Protein AF-0000000074520978 (afdb_homodimer)

Secondary structure (DSSP, 8-state):
---TTS--HHHHHHHHHHHHHH-SHHHHHHHHHHTT--EEHHHHHHHHTS-HHHHHHHHHHHHHTTS-EEEEETTEEEEE---HHHHHHHHHHHHHHS--/---TTS--HHHHHHHHHHHHHH-SHHHHHHHHHHTT--EEHHHHHHHHTS-HHHHHHHHHHHHHTTS-EEEEETTEEEEE---HHHHHHHHHHHHHHS--

Radius of gyration: 18.27 Å; Cα contacts (8 Å, |Δi|>4): 290; chains: 2; bounding box: 33×64×41 Å

pLDDT: mean 90.94, std 14.85, range [27.7, 98.31]

Nearest PDB structures (foldseek):
  4k2e-assembly1_B  TM=9.440E-01  e=7.677E-08  Vibrio cholerae O1 biovar El Tor str. N16961
  4ooi-assembly1_A  TM=9.271E-01  e=9.215E-08  Vibrio cholerae O1 biovar El Tor str. N16961
  3pqj-assembly2_C  TM=8.227E-01  e=2.012E-08  Xylella fastidiosa
  8qkf-assembly1_A  TM=8.812E-01  e=5.384E-07  Mycolicibacterium smegmatis
  4ggg-assembly2_B  TM=9.250E-01  e=3.342E-06  Staphylococcus aureus subsp. aureus N315

Foldseek 3Di:
DPPVPDPDPVVVVLVVLLVVLCPDPLSLQLLLVQLVHKDWLVVSCVRSPHDSVVSVVSLVSCVVSV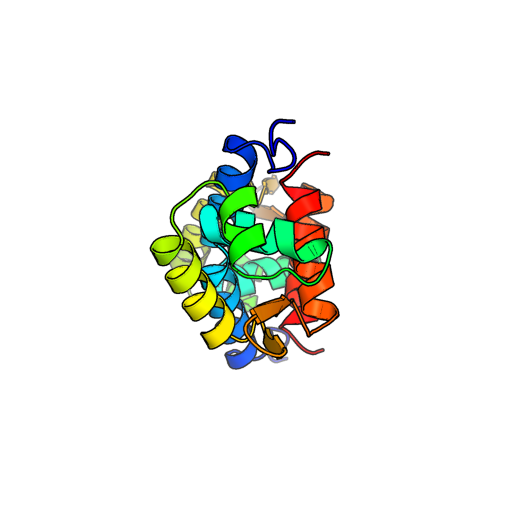QKDWDDDDPIIIIHGDDPVSSVVSVVVCVVPPPD/DDPPPPPDPVVVVLVVLLVVLCPDPLSLQLLLVQLVHKDWLVVSCVRSPHDSVVSVVSLVSCVVSVQKDWDDDDPIIIIHGDDPVSSVVSVVVCVVPPPD

InterPro domains:
  IPR001845 HTH ArsR-type DNA-binding domain [PF01022] (25-68)
  IPR001845 HTH ArsR-type DNA-binding domain [PR00778] (19-34)
  IPR001845 HTH ArsR-type DNA-binding domain [PR00778] (51-66)
  IPR001845 HTH ArsR-type DNA-binding domain [PR00778] (66-81)
  IPR001845 HTH ArsR-type DNA-binding domain [PS50987] (7-100)
  IPR001845 HTH ArsR-type DNA-binding domain [SM00418] (17-95)
  IPR011991 ArsR-like helix-turn-helix domain [cd00090] (19-91)
  IPR036388 Winged helix-like DNA-binding domain superfamily [G3DSA:1.10.10.10] (6-100)
  IPR036390 Winged helix DNA-binding domain superfamily [SSF46785] (7-98)
  IPR051011 Metal-responsive transcriptional regulator [PTHR43132] (9-99)

Solvent-accessible surface area (backbone atoms only — not comparable to full-atom values): 10950 Å² total; per-residue (Å²): 134,78,66,61,79,56,67,57,67,68,30,39,44,51,41,17,53,47,36,41,66,43,31,32,49,68,45,41,50,51,47,55,58,32,62,79,40,70,43,38,59,70,61,47,28,61,48,70,69,60,52,61,68,61,50,50,53,49,50,49,54,38,35,76,66,65,58,37,42,73,48,75,53,92,96,42,48,31,37,30,54,73,51,66,61,58,38,51,49,50,47,46,52,41,60,67,40,32,78,130,134,77,64,59,79,54,66,56,66,68,31,38,44,49,40,16,51,45,35,40,64,44,31,31,47,67,46,41,49,51,47,55,60,33,64,77,39,71,43,38,60,69,62,45,29,62,50,70,68,59,53,60,68,60,50,50,52,50,51,48,55,38,35,76,67,66,59,36,42,73,48,76,52,93,95,42,52,30,37,29,54,73,51,65,60,60,39,51,48,50,46,47,52,40,58,68,40,34,76,130

Organism: Methylococcus capsulatus (strain ATCC 33009 / NCIMB 11132 / Bath) (NCBI:txid243233)

Structure (mmCIF, N/CA/C/O backbone):
data_AF-0000000074520978-model_v1
#
loop_
_entity.id
_entity.type
_entity.pdbx_description
1 polymer 'Transcriptional regulator, ArsR family'
#
loop_
_atom_site.group_PDB
_atom_site.id
_atom_site.type_symbol
_atom_site.label_atom_id
_atom_site.label_alt_id
_atom_site.label_comp_id
_atom_site.label_asym_id
_atom_site.label_entity_id
_atom_site.label_seq_id
_atom_site.pdbx_PDB_ins_code
_atom_site.Cartn_x
_atom_site.Cartn_y
_atom_site.Cartn_z
_atom_site.occupancy
_atom_site.B_iso_or_equiv
_atom_site.auth_seq_id
_atom_site.auth_comp_id
_atom_site.auth_asym_id
_atom_site.auth_atom_id
_atom_site.pdbx_PDB_model_num
ATOM 1 N N . MET A 1 1 ? 13.797 -19.25 -22.062 1 27.7 1 MET A N 1
ATOM 2 C CA . MET A 1 1 ? 13.156 -17.953 -22.297 1 27.7 1 MET A CA 1
ATOM 3 C C . MET A 1 1 ? 12.914 -17.234 -20.984 1 27.7 1 MET A C 1
ATOM 5 O O . MET A 1 1 ? 12.336 -17.797 -20.047 1 27.7 1 MET A O 1
ATOM 9 N N . GLN A 1 2 ? 13.844 -16.562 -20.281 1 34.62 2 GLN A N 1
ATOM 10 C CA . GLN A 1 2 ? 14.094 -16 -18.953 1 34.62 2 GLN A CA 1
ATOM 11 C C . GLN A 1 2 ? 12.891 -15.211 -18.453 1 34.62 2 GLN A C 1
ATOM 13 O O . GLN A 1 2 ? 12.328 -14.391 -19.188 1 34.62 2 GLN A O 1
ATOM 18 N N . THR A 1 3 ? 12.094 -15.836 -17.609 1 37.88 3 THR A N 1
ATOM 19 C CA . THR A 1 3 ? 10.938 -15.438 -16.828 1 37.88 3 THR A CA 1
ATOM 20 C C . THR A 1 3 ? 11.07 -13.984 -16.359 1 37.88 3 THR A C 1
ATOM 22 O O . THR A 1 3 ? 11.633 -13.719 -15.297 1 37.88 3 THR A O 1
ATOM 25 N N . ASP A 1 4 ? 11.875 -13.242 -17.094 1 41.38 4 ASP A N 1
ATOM 26 C CA . ASP A 1 4 ? 12.312 -11.844 -17.031 1 41.38 4 ASP A CA 1
ATOM 27 C C . ASP A 1 4 ? 11.172 -10.93 -16.594 1 41.38 4 ASP A C 1
ATOM 29 O O . ASP A 1 4 ? 11.242 -9.711 -16.766 1 41.38 4 ASP A O 1
ATOM 33 N N . LEU A 1 5 ? 9.992 -11.438 -16.906 1 45.22 5 LEU A N 1
ATOM 34 C CA . LEU A 1 5 ? 8.906 -10.469 -16.781 1 45.22 5 LEU A CA 1
ATOM 35 C C . LEU A 1 5 ? 9 -9.727 -15.445 1 45.22 5 LEU A C 1
ATOM 37 O O . LEU A 1 5 ? 8.148 -8.891 -15.133 1 45.22 5 LEU A O 1
ATOM 41 N N . ILE A 1 6 ? 9.641 -10.609 -14.477 1 51.84 6 ILE A N 1
ATOM 42 C CA . ILE A 1 6 ? 9.367 -10.039 -13.164 1 51.84 6 ILE A CA 1
ATOM 43 C C . ILE A 1 6 ? 10.086 -8.703 -13.016 1 51.84 6 ILE A C 1
ATOM 45 O O . ILE A 1 6 ? 11.203 -8.539 -13.516 1 51.84 6 ILE A O 1
ATOM 49 N N . THR A 1 7 ? 9.445 -7.684 -12.602 1 62.41 7 THR A N 1
ATOM 50 C CA . THR A 1 7 ? 9.812 -6.32 -12.234 1 62.41 7 THR A CA 1
ATOM 51 C C . THR A 1 7 ? 11.188 -6.285 -11.578 1 62.41 7 THR A C 1
ATOM 53 O O . THR A 1 7 ? 11.633 -7.281 -11 1 62.41 7 THR A O 1
ATOM 56 N N . ASP A 1 8 ? 12.102 -5.379 -12.07 1 81.94 8 ASP A N 1
ATOM 57 C CA . ASP A 1 8 ? 13.383 -5 -11.484 1 81.94 8 ASP A CA 1
ATOM 58 C C . ASP A 1 8 ? 13.328 -5.086 -9.961 1 81.94 8 ASP A C 1
ATOM 60 O O . ASP A 1 8 ? 12.469 -4.477 -9.328 1 81.94 8 ASP A O 1
ATOM 64 N N . GLU A 1 9 ? 14.188 -6.078 -9.438 1 88.19 9 GLU A N 1
ATOM 65 C CA . GLU A 1 9 ? 14.242 -6.332 -8 1 88.19 9 GLU A CA 1
ATOM 66 C C . GLU A 1 9 ? 14.375 -5.027 -7.215 1 88.19 9 GLU A C 1
ATOM 68 O O . GLU A 1 9 ? 13.812 -4.887 -6.129 1 88.19 9 GLU A O 1
ATOM 73 N N . SER A 1 10 ? 15.102 -4.133 -7.734 1 92.31 10 SER A N 1
ATOM 74 C CA . SER A 1 10 ? 15.266 -2.844 -7.07 1 92.31 10 SER A CA 1
ATOM 75 C C . SER A 1 10 ? 13.945 -2.076 -7.016 1 92.31 10 SER A C 1
ATOM 77 O O . SER A 1 10 ? 13.656 -1.402 -6.023 1 92.31 10 SER A O 1
ATOM 79 N N . GLU A 1 11 ? 13.211 -2.215 -8.039 1 93.31 11 GLU A N 1
ATOM 80 C CA . GLU A 1 11 ? 11.914 -1.542 -8.078 1 93.31 11 GLU A CA 1
ATOM 81 C C . GLU A 1 11 ? 10.938 -2.17 -7.094 1 93.31 11 GLU A C 1
ATOM 83 O O . GLU A 1 11 ? 10.188 -1.46 -6.418 1 93.31 11 GLU A O 1
ATOM 88 N N . ILE A 1 12 ? 11.016 -3.441 -7.047 1 93.56 12 ILE A N 1
ATOM 89 C CA . ILE A 1 12 ? 10.133 -4.164 -6.129 1 93.56 12 ILE A CA 1
ATOM 90 C C . ILE A 1 12 ? 10.477 -3.791 -4.688 1 93.56 12 ILE A C 1
ATOM 92 O O . ILE A 1 12 ? 9.578 -3.553 -3.875 1 93.56 12 ILE A O 1
ATOM 96 N N . ARG A 1 13 ? 11.695 -3.703 -4.395 1 94.81 13 ARG A N 1
ATOM 97 C CA . ARG A 1 13 ? 12.133 -3.354 -3.047 1 94.81 13 ARG A CA 1
ATOM 98 C C . ARG A 1 13 ? 11.734 -1.926 -2.693 1 94.81 13 ARG A C 1
ATOM 100 O O . ARG A 1 13 ? 11.305 -1.654 -1.568 1 94.81 13 ARG A O 1
ATOM 107 N N . ARG A 1 14 ? 11.883 -1.102 -3.625 1 93.69 14 ARG A N 1
ATOM 108 C CA . ARG A 1 14 ? 11.469 0.28 -3.414 1 93.69 14 ARG A CA 1
ATOM 109 C C . ARG A 1 14 ? 9.969 0.361 -3.125 1 93.69 14 ARG A C 1
ATOM 111 O O . ARG A 1 14 ? 9.547 1.083 -2.219 1 93.69 14 ARG A O 1
ATOM 118 N N . ALA A 1 15 ? 9.25 -0.381 -3.924 1 95.56 15 ALA A N 1
ATOM 119 C CA . ALA A 1 15 ? 7.801 -0.424 -3.715 1 95.56 15 ALA A CA 1
ATOM 120 C C . ALA A 1 15 ? 7.465 -0.949 -2.322 1 95.56 15 ALA A C 1
ATOM 122 O O . ALA A 1 15 ? 6.637 -0.366 -1.617 1 95.56 15 ALA A O 1
ATOM 123 N N . ALA A 1 16 ? 8.125 -2.008 -1.929 1 97.06 16 ALA A N 1
ATOM 124 C CA . ALA A 1 16 ? 7.875 -2.615 -0.624 1 97.06 16 ALA A CA 1
ATOM 125 C C . ALA A 1 16 ? 8.188 -1.64 0.505 1 97.06 16 ALA A C 1
ATOM 127 O O . ALA A 1 16 ? 7.414 -1.502 1.452 1 97.06 16 ALA A O 1
ATOM 128 N N . HIS A 1 17 ? 9.266 -0.955 0.367 1 96.38 17 HIS A N 1
ATOM 129 C CA . HIS A 1 17 ? 9.672 0.005 1.386 1 96.38 17 HIS A CA 1
ATOM 130 C C . HIS A 1 17 ? 8.688 1.164 1.48 1 96.38 17 HIS A C 1
ATOM 132 O O . HIS A 1 17 ? 8.328 1.59 2.58 1 96.38 17 HIS A O 1
ATOM 138 N N . SER A 1 18 ? 8.305 1.637 0.364 1 96.62 18 SER A N 1
ATOM 139 C CA . SER A 1 18 ? 7.367 2.752 0.331 1 96.62 18 SER A CA 1
ATOM 140 C C . SER A 1 18 ? 6.016 2.354 0.922 1 96.62 18 SER A C 1
ATOM 142 O O . SER A 1 18 ? 5.453 3.084 1.738 1 96.62 18 SER A O 1
ATOM 144 N N . LEU A 1 19 ? 5.523 1.2 0.478 1 97.5 19 LEU A N 1
ATOM 145 C CA . LEU A 1 19 ? 4.242 0.73 0.994 1 97.5 19 LEU A CA 1
ATOM 146 C C . LEU A 1 19 ? 4.32 0.479 2.496 1 97.5 19 LEU A C 1
ATOM 148 O O . LEU A 1 19 ? 3.365 0.759 3.227 1 97.5 19 LEU A O 1
ATOM 152 N N . LYS A 1 20 ? 5.43 -0.036 2.934 1 97.69 20 LYS A N 1
ATOM 153 C CA . LYS A 1 20 ? 5.629 -0.246 4.367 1 97.69 20 LYS A CA 1
ATOM 154 C C . LYS A 1 20 ? 5.559 1.073 5.129 1 97.69 20 LYS A C 1
ATOM 156 O O . LYS A 1 20 ? 4.953 1.144 6.203 1 97.69 20 LYS A O 1
ATOM 161 N N . ALA A 1 21 ? 6.148 2.014 4.598 1 97.94 21 ALA A N 1
ATOM 162 C CA . ALA A 1 21 ? 6.145 3.328 5.23 1 97.94 21 ALA A CA 1
ATOM 163 C C . ALA A 1 21 ? 4.734 3.904 5.301 1 97.94 21 ALA A C 1
ATOM 165 O O . ALA A 1 21 ? 4.391 4.613 6.25 1 97.94 21 ALA A O 1
ATOM 166 N N . MET A 1 22 ? 3.955 3.639 4.332 1 97.69 22 MET A N 1
ATOM 167 C CA . MET A 1 22 ? 2.592 4.16 4.27 1 97.69 22 MET A CA 1
ATOM 168 C C . MET A 1 22 ? 1.667 3.373 5.195 1 97.69 22 MET A C 1
ATOM 170 O O . MET A 1 22 ? 0.664 3.904 5.676 1 97.69 22 MET A O 1
ATOM 174 N N . ALA A 1 23 ? 2.047 2.088 5.383 1 97.94 23 ALA A N 1
ATOM 175 C CA . ALA A 1 23 ? 1.154 1.127 6.023 1 97.94 23 ALA A CA 1
ATOM 176 C C . ALA A 1 23 ? 1.111 1.341 7.535 1 97.94 23 ALA A C 1
ATOM 178 O O . ALA A 1 23 ? 1.485 0.453 8.305 1 97.94 23 ALA A O 1
ATOM 179 N N . HIS A 1 24 ? 0.676 2.373 7.953 1 97.62 24 HIS A N 1
ATOM 180 C CA . HIS A 1 24 ? 0.492 2.82 9.328 1 97.62 24 HIS A CA 1
ATOM 181 C C . HIS A 1 24 ? -0.765 3.676 9.469 1 97.62 24 HIS A C 1
ATOM 183 O O . HIS A 1 24 ? -0.991 4.586 8.672 1 97.62 24 HIS A O 1
ATOM 189 N N . PRO A 1 25 ? -1.582 3.352 10.484 1 96.5 25 PRO A N 1
ATOM 190 C CA . PRO A 1 25 ? -2.869 4.047 10.578 1 96.5 25 PRO A CA 1
ATOM 191 C C . PRO A 1 25 ? -2.721 5.566 10.578 1 96.5 25 PRO A C 1
ATOM 193 O O . PRO A 1 25 ? -3.383 6.254 9.797 1 96.5 25 PRO A O 1
ATOM 196 N N . LEU A 1 26 ? -1.893 6.086 11.336 1 96.69 26 LEU A N 1
ATOM 197 C CA . LEU A 1 26 ? -1.725 7.531 11.414 1 96.69 26 LEU A CA 1
ATOM 198 C C . LEU A 1 26 ? -1.142 8.078 10.117 1 96.69 26 LEU A C 1
ATOM 200 O O . LEU A 1 26 ? -1.531 9.156 9.664 1 96.69 26 LEU A O 1
ATOM 204 N N . ARG A 1 27 ? -0.21 7.379 9.555 1 97.56 27 ARG A N 1
ATOM 205 C CA . ARG A 1 27 ? 0.379 7.844 8.305 1 97.56 27 ARG A CA 1
ATOM 206 C C . ARG A 1 27 ? -0.642 7.805 7.172 1 97.56 27 ARG A C 1
ATOM 208 O O . ARG A 1 27 ? -0.623 8.664 6.285 1 97.56 27 ARG A O 1
ATOM 215 N N . LEU A 1 28 ? -1.467 6.828 7.227 1 96.62 28 LEU A N 1
ATOM 216 C CA . LEU A 1 28 ? -2.523 6.793 6.223 1 96.62 28 LEU A CA 1
ATOM 217 C C . LEU A 1 28 ? -3.506 7.941 6.426 1 96.62 28 LEU A C 1
ATOM 219 O O . LEU A 1 28 ? -3.994 8.531 5.457 1 96.62 28 LEU A O 1
ATOM 223 N N . LYS A 1 29 ? -3.779 8.25 7.672 1 95 29 LYS A N 1
ATOM 224 C CA . LYS A 1 29 ? -4.621 9.406 7.961 1 95 29 LYS A CA 1
ATOM 225 C C . LYS A 1 29 ? -3.994 10.688 7.434 1 95 29 LYS A C 1
ATOM 227 O O . LYS A 1 29 ? -4.676 11.516 6.816 1 95 29 LYS A O 1
ATOM 232 N N . ILE A 1 30 ? -2.766 10.805 7.629 1 96.56 30 ILE A N 1
ATOM 233 C CA . ILE A 1 30 ? -2.004 11.961 7.164 1 96.56 30 ILE A CA 1
ATOM 234 C C . ILE A 1 30 ? -2.064 12.039 5.641 1 96.56 30 ILE A C 1
ATOM 236 O O . ILE A 1 30 ? -2.367 13.094 5.078 1 96.56 30 ILE A O 1
ATOM 240 N N . LEU A 1 31 ? -1.829 10.953 5.008 1 96.81 31 LEU A N 1
ATOM 241 C CA . LEU A 1 31 ? -1.801 10.906 3.553 1 96.81 31 LEU A CA 1
ATOM 242 C C . LEU A 1 31 ? -3.178 11.203 2.971 1 96.81 31 LEU A C 1
ATOM 244 O O . LEU A 1 31 ? -3.293 11.898 1.961 1 96.81 31 LEU A O 1
ATOM 248 N N . CYS A 1 32 ? -4.125 10.648 3.602 1 93.75 32 CYS A N 1
ATOM 249 C CA . CYS A 1 32 ? -5.484 10.922 3.156 1 93.75 32 CYS A CA 1
ATOM 250 C C . CYS A 1 32 ? -5.801 12.406 3.244 1 93.75 32 CYS A C 1
ATOM 252 O O . CYS A 1 32 ? -6.418 12.977 2.338 1 93.75 32 CYS A O 1
ATOM 254 N N . THR A 1 33 ? -5.438 13.008 4.297 1 94 33 THR A N 1
ATOM 255 C CA . THR A 1 33 ? -5.637 14.438 4.48 1 94 33 THR A CA 1
ATOM 256 C C . THR A 1 33 ? -4.891 15.234 3.414 1 94 33 THR A C 1
ATOM 258 O O . THR A 1 33 ? -5.441 16.172 2.828 1 94 33 THR A O 1
ATOM 261 N N . LEU A 1 34 ? -3.727 14.805 3.055 1 96 34 LEU A N 1
ATOM 262 C CA . LEU A 1 34 ? -2.859 15.508 2.115 1 96 34 LEU A CA 1
ATOM 263 C C . LEU A 1 34 ? -3.283 15.234 0.676 1 96 34 LEU A C 1
ATOM 265 O O . LEU A 1 34 ? -2.828 15.906 -0.249 1 96 34 LEU A O 1
ATOM 269 N N . SER A 1 35 ? -4.117 14.203 0.498 1 94.38 35 SER A N 1
ATOM 270 C CA . SER A 1 35 ? -4.617 13.898 -0.84 1 94.38 35 SER A CA 1
ATOM 271 C C . SER A 1 35 ? -5.48 15.039 -1.376 1 94.38 35 SER A C 1
ATOM 273 O O . SER A 1 35 ? -5.727 15.125 -2.582 1 94.38 35 SER A O 1
ATOM 275 N N . LYS A 1 36 ? -5.898 15.898 -0.516 1 93.38 36 LYS A N 1
ATOM 276 C CA . LYS A 1 36 ? -6.766 17 -0.887 1 93.38 36 LYS A CA 1
ATOM 277 C C . LYS A 1 36 ? -5.953 18.25 -1.21 1 93.38 36 LYS A C 1
ATOM 279 O O . LYS A 1 36 ? -6.488 19.234 -1.73 1 93.38 36 LYS A O 1
ATOM 284 N N . GLY A 1 37 ? -4.684 18.25 -0.866 1 95 37 GLY A N 1
ATOM 285 C CA . GLY A 1 37 ? -3.811 19.391 -1.118 1 95 37 GLY A CA 1
ATOM 286 C C . GLY A 1 37 ? -2.797 19.625 -0.013 1 95 37 GLY A C 1
ATOM 287 O O . GLY A 1 37 ? -2.756 18.875 0.965 1 95 37 GLY A O 1
ATOM 288 N N . ARG A 1 38 ? -1.977 20.656 -0.243 1 96.44 38 ARG A N 1
ATOM 289 C CA . ARG A 1 38 ? -0.937 20.984 0.727 1 96.44 38 ARG A CA 1
ATOM 290 C C . ARG A 1 38 ? -1.544 21.5 2.027 1 96.44 38 ARG A C 1
ATOM 292 O O . ARG A 1 38 ? -2.562 22.203 2.01 1 96.44 38 ARG A O 1
ATOM 299 N N . ILE A 1 39 ? -0.919 21.219 3.16 1 96.75 39 ILE A N 1
ATOM 300 C CA . ILE A 1 39 ? -1.412 21.625 4.473 1 96.75 39 ILE A CA 1
ATOM 301 C C . ILE A 1 39 ? -0.235 21.953 5.387 1 96.75 39 ILE A C 1
ATOM 303 O O . ILE A 1 39 ? 0.826 21.344 5.293 1 96.75 39 ILE A O 1
ATOM 307 N N . ASN A 1 40 ? -0.425 22.953 6.254 1 96.56 40 ASN A N 1
ATOM 308 C CA . ASN A 1 40 ? 0.628 23.234 7.223 1 96.56 40 ASN A CA 1
ATOM 309 C C . ASN A 1 40 ? 0.535 22.312 8.438 1 96.56 40 ASN A C 1
ATOM 311 O O . ASN A 1 40 ? -0.498 21.672 8.656 1 96.56 40 ASN A O 1
ATOM 315 N N . VAL A 1 41 ? 1.597 22.25 9.203 1 95.44 41 VAL A N 1
ATOM 316 C CA . VAL A 1 41 ? 1.724 21.297 10.289 1 95.44 41 VAL A CA 1
ATOM 317 C C . VAL A 1 41 ? 0.611 21.516 11.312 1 95.44 41 VAL A C 1
ATOM 319 O O . VAL A 1 41 ? -0.011 20.562 11.781 1 95.44 41 VAL A O 1
ATOM 322 N N . GLN A 1 42 ? 0.323 22.75 11.594 1 94.19 42 GLN A N 1
ATOM 323 C CA . GLN A 1 42 ? -0.682 23.062 12.602 1 94.19 42 GLN A CA 1
ATOM 324 C C . GLN A 1 42 ? -2.057 22.547 12.195 1 94.19 42 GLN A C 1
ATOM 326 O O . GLN A 1 42 ? -2.748 21.906 12.984 1 94.19 42 GLN A O 1
ATOM 331 N N . ASP A 1 43 ? -2.441 22.844 11.016 1 95.38 43 ASP A N 1
ATOM 332 C CA . ASP A 1 43 ? -3.723 22.375 10.5 1 95.38 43 ASP A CA 1
ATOM 333 C C . ASP A 1 43 ? -3.758 20.844 10.414 1 95.38 43 ASP A C 1
ATOM 335 O O . ASP A 1 43 ? -4.793 20.234 10.672 1 95.38 43 ASP A O 1
ATOM 339 N N . LEU A 1 44 ? -2.674 20.297 10.055 1 96.31 44 LEU A N 1
ATOM 340 C CA . LEU A 1 44 ? -2.584 18.844 9.945 1 96.31 44 LEU A CA 1
ATOM 341 C C . LEU A 1 44 ? -2.789 18.188 11.305 1 96.31 44 LEU A C 1
ATOM 343 O O . LEU A 1 44 ? -3.527 17.20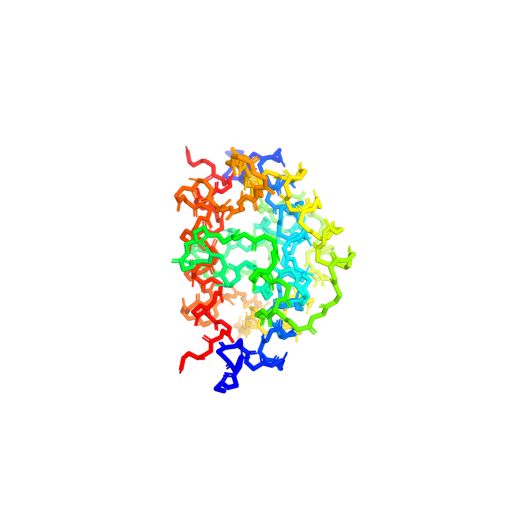3 11.414 1 96.31 44 LEU A O 1
ATOM 347 N N . VAL A 1 45 ? -2.148 18.703 12.328 1 96.19 45 VAL A N 1
ATOM 348 C CA . VAL A 1 45 ? -2.273 18.188 13.68 1 96.19 45 VAL A CA 1
ATOM 349 C C . VAL A 1 45 ? -3.734 18.234 14.117 1 96.19 45 VAL A C 1
ATOM 351 O O . VAL A 1 45 ? -4.254 17.266 14.68 1 96.19 45 VAL A O 1
ATOM 354 N N . GLU A 1 46 ? -4.418 19.266 13.797 1 94.31 46 GLU A N 1
ATOM 355 C CA . GLU A 1 46 ? -5.824 19.453 14.156 1 94.31 46 GLU A CA 1
ATOM 356 C C . GLU A 1 46 ? -6.711 18.453 13.422 1 94.31 46 GLU A C 1
ATOM 358 O O . GLU A 1 46 ? -7.641 17.891 14.016 1 94.31 46 GLU A O 1
ATOM 363 N N . GLN A 1 47 ? -6.406 18.203 12.234 1 92.62 47 GLN A N 1
ATOM 364 C CA . GLN A 1 47 ? -7.25 17.344 11.406 1 92.62 47 GLN A CA 1
ATOM 365 C C . GLN A 1 47 ? -7.047 15.875 11.75 1 92.62 47 GLN A C 1
ATOM 367 O O . GLN A 1 47 ? -7.992 15.086 11.703 1 92.62 47 GLN A O 1
ATOM 372 N N . VAL A 1 48 ? -5.875 15.453 12.039 1 92.69 48 VAL A N 1
ATOM 373 C CA . VAL A 1 48 ? -5.57 14.047 12.273 1 92.69 48 VAL A CA 1
ATOM 374 C C . VAL A 1 48 ? -5.902 13.68 13.719 1 92.69 48 VAL A C 1
ATOM 376 O O . VAL A 1 48 ? -6.137 12.516 14.031 1 92.69 48 VAL A O 1
ATOM 379 N N . GLY A 1 49 ? -5.859 14.562 14.625 1 91.06 49 GLY A N 1
ATOM 380 C CA . GLY A 1 49 ? -6.32 14.352 15.992 1 91.06 49 GLY A CA 1
ATOM 381 C C . GLY A 1 49 ? -5.273 13.703 16.875 1 91.06 49 GLY A C 1
ATOM 382 O O . GLY A 1 49 ? -5.578 12.781 17.625 1 91.06 49 GLY A O 1
ATOM 383 N N . THR A 1 50 ? -4.066 14.039 16.797 1 94 50 THR A N 1
ATOM 384 C CA . THR A 1 50 ? -2.982 13.57 17.656 1 94 50 THR A CA 1
ATOM 385 C C . THR A 1 50 ? -2.023 14.711 17.984 1 94 50 THR A C 1
ATOM 387 O O . THR A 1 50 ? -2.316 15.875 17.703 1 94 50 THR A O 1
ATOM 390 N N . THR A 1 51 ? -0.915 14.422 18.609 1 96.31 51 THR A N 1
ATOM 391 C CA . THR A 1 51 ? 0.016 15.453 19.047 1 96.31 51 THR A CA 1
ATOM 392 C C . THR A 1 51 ? 0.905 15.906 17.906 1 96.31 51 THR A C 1
ATOM 394 O O . THR A 1 51 ? 1.103 15.172 16.938 1 96.31 51 THR A O 1
ATOM 397 N N . GLN A 1 52 ? 1.419 17.094 18.016 1 96.81 52 GLN A N 1
ATOM 398 C CA . GLN A 1 52 ? 2.348 17.641 17.031 1 96.81 52 GLN A CA 1
ATOM 399 C C . GLN A 1 52 ? 3.609 16.781 16.938 1 96.81 52 GLN A C 1
ATOM 401 O O . GLN A 1 52 ? 4.133 16.562 15.844 1 96.81 52 GLN A O 1
ATOM 406 N N . SER A 1 53 ? 4.109 16.391 18.031 1 97.75 53 SER A N 1
ATOM 407 C CA . SER A 1 53 ? 5.305 15.562 18.031 1 97.75 53 SER A CA 1
ATOM 408 C C . SER A 1 53 ? 5.094 14.281 17.234 1 97.75 53 SER A C 1
ATOM 410 O O . SER A 1 53 ? 5.941 13.906 16.406 1 97.75 53 SER A O 1
ATOM 412 N N . ASN A 1 54 ? 3.967 13.602 17.453 1 97.31 54 ASN A N 1
ATOM 413 C CA . ASN A 1 54 ? 3.631 12.359 16.766 1 97.31 54 ASN A CA 1
ATOM 414 C C . ASN A 1 54 ? 3.49 12.586 15.258 1 97.31 54 ASN A C 1
ATOM 416 O O . ASN A 1 54 ? 4.016 11.812 14.461 1 97.31 54 ASN A O 1
ATOM 420 N N . VAL A 1 55 ? 2.82 13.633 14.945 1 97.62 55 VAL A N 1
ATOM 421 C CA . VAL A 1 55 ? 2.641 13.977 13.539 1 97.62 55 VAL A CA 1
ATOM 422 C C . VAL A 1 55 ? 3.996 14.266 12.906 1 97.62 55 VAL A C 1
ATOM 424 O O . VAL A 1 55 ? 4.297 13.773 11.812 1 97.62 55 VAL A O 1
ATOM 427 N N . SER A 1 56 ? 4.844 14.969 13.578 1 97.38 56 SER A N 1
ATOM 428 C CA . SER A 1 56 ? 6.148 15.352 13.047 1 97.38 56 SER A CA 1
ATOM 429 C C . SER A 1 56 ? 7.02 14.133 12.781 1 97.38 56 SER A C 1
ATOM 431 O O . SER A 1 56 ? 7.707 14.062 11.766 1 97.38 56 SER A O 1
ATOM 433 N N . GLN A 1 57 ? 6.949 13.234 13.648 1 98 57 GLN A N 1
ATOM 434 C CA . GLN A 1 57 ? 7.711 12 13.492 1 98 57 GLN A CA 1
ATOM 435 C C . GLN A 1 57 ? 7.297 11.25 12.234 1 98 57 GLN A C 1
ATOM 437 O O . GLN A 1 57 ? 8.148 10.805 11.453 1 98 57 GLN A O 1
ATOM 442 N N . HIS A 1 58 ? 6.059 11.102 12.07 1 98.25 58 HIS A N 1
ATOM 443 C CA . HIS A 1 58 ? 5.559 10.352 10.922 1 98.25 58 HIS A CA 1
ATOM 444 C C . HIS A 1 58 ? 5.77 11.125 9.625 1 98.25 58 HIS A C 1
ATOM 446 O O . HIS A 1 58 ? 6.02 10.523 8.578 1 98.25 58 HIS A O 1
ATOM 452 N N . LEU A 1 59 ? 5.617 12.445 9.688 1 98.31 59 LEU A N 1
ATOM 453 C CA . LEU A 1 59 ? 5.949 13.266 8.531 1 98.31 59 LEU A CA 1
ATOM 454 C C . LEU A 1 59 ? 7.395 13.047 8.102 1 98.31 59 LEU A C 1
ATOM 456 O O . LEU A 1 59 ? 7.688 12.961 6.906 1 98.31 59 LEU A O 1
ATOM 460 N N . ALA A 1 60 ? 8.258 12.969 9.094 1 98.12 60 ALA A N 1
ATOM 461 C CA . ALA A 1 60 ? 9.672 12.734 8.812 1 98.12 60 ALA A CA 1
ATOM 462 C C . ALA A 1 60 ? 9.875 11.391 8.117 1 98.12 60 ALA A C 1
ATOM 464 O O . ALA A 1 60 ? 10.633 11.297 7.148 1 98.12 60 ALA A O 1
ATOM 465 N N . ILE A 1 61 ? 9.273 10.375 8.555 1 98.12 61 ILE A N 1
ATOM 466 C CA . ILE A 1 61 ? 9.367 9.039 7.973 1 98.12 61 ILE A CA 1
ATOM 467 C C . ILE A 1 61 ? 8.898 9.078 6.52 1 98.12 61 ILE A C 1
ATOM 469 O O . ILE A 1 61 ? 9.578 8.57 5.629 1 98.12 61 ILE A O 1
ATOM 473 N N . LEU A 1 62 ? 7.762 9.688 6.234 1 98.25 62 LEU A N 1
ATOM 474 C CA . LEU A 1 62 ? 7.184 9.766 4.898 1 98.25 62 LEU A CA 1
ATOM 475 C C . LEU A 1 62 ? 8.047 10.617 3.977 1 98.25 62 LEU A C 1
ATOM 477 O O . LEU A 1 62 ? 8.195 10.297 2.793 1 98.25 62 LEU A O 1
ATOM 481 N N . ARG A 1 63 ? 8.594 11.648 4.547 1 97.19 63 ARG A N 1
ATOM 482 C CA . ARG A 1 63 ? 9.484 12.492 3.762 1 97.19 63 ARG A CA 1
ATOM 483 C C . ARG A 1 63 ? 10.773 11.75 3.408 1 97.19 63 ARG A C 1
ATOM 485 O O . ARG A 1 63 ? 11.242 11.828 2.271 1 97.19 63 ARG A O 1
ATOM 492 N N . ASP A 1 64 ? 11.336 11.039 4.363 1 96.62 64 ASP A N 1
ATOM 493 C CA . ASP A 1 64 ? 12.57 10.289 4.172 1 96.62 64 ASP A CA 1
ATOM 494 C C . ASP A 1 64 ? 12.414 9.234 3.074 1 96.62 64 ASP A C 1
ATOM 496 O O . ASP A 1 64 ? 13.375 8.93 2.359 1 96.62 64 ASP A O 1
ATOM 500 N N . LYS A 1 65 ? 11.234 8.766 2.869 1 96 65 LYS A N 1
ATOM 501 C CA . LYS A 1 65 ? 10.984 7.73 1.867 1 96 65 LYS A CA 1
ATOM 502 C C . LYS A 1 65 ? 10.594 8.352 0.528 1 96 65 LYS A C 1
ATOM 504 O O . LYS A 1 65 ? 10.266 7.633 -0.419 1 96 65 LYS A O 1
ATOM 509 N N . GLY A 1 66 ? 10.484 9.633 0.516 1 95.31 66 GLY A N 1
ATOM 510 C CA . GLY A 1 66 ? 10.195 10.328 -0.73 1 95.31 66 GLY A CA 1
ATOM 511 C C . GLY A 1 66 ? 8.719 10.383 -1.051 1 95.31 66 GLY A C 1
ATOM 512 O O . GLY A 1 66 ? 8.336 10.656 -2.191 1 95.31 66 GLY A O 1
ATOM 513 N N . ILE A 1 67 ? 7.891 10.195 -0.128 1 97.44 67 ILE A N 1
ATOM 514 C CA . ILE A 1 67 ? 6.445 10.172 -0.327 1 97.44 67 ILE A CA 1
ATOM 515 C C . ILE A 1 67 ? 5.879 11.578 -0.191 1 97.44 67 ILE A C 1
ATOM 517 O O . ILE A 1 67 ? 4.973 11.969 -0.935 1 97.44 67 ILE A O 1
ATOM 521 N N . LEU A 1 68 ? 6.465 12.305 0.734 1 98.31 68 LEU A N 1
ATOM 522 C CA . LEU A 1 68 ? 6.039 13.68 0.943 1 98.31 68 LEU A CA 1
ATOM 523 C C . LEU A 1 68 ? 7.176 14.656 0.64 1 98.31 68 LEU A C 1
ATOM 525 O O . LEU A 1 68 ? 8.352 14.289 0.733 1 98.31 68 LEU A O 1
ATOM 529 N N . SER A 1 69 ? 6.789 15.805 0.331 1 98 69 SER A N 1
ATOM 530 C CA . SER A 1 69 ? 7.664 16.969 0.252 1 98 69 SER A CA 1
ATOM 531 C C . SER A 1 69 ? 7.176 18.094 1.155 1 98 69 SER A C 1
ATOM 533 O O . SER A 1 69 ? 6.035 18.062 1.623 1 98 69 SER A O 1
ATOM 535 N N . CYS A 1 70 ? 8.039 18.969 1.387 1 97.19 70 CYS A N 1
ATOM 536 C CA . CYS A 1 70 ? 7.652 20.094 2.225 1 97.19 70 CYS A CA 1
ATOM 537 C C . CYS A 1 70 ? 8.273 21.391 1.716 1 97.19 70 CYS A C 1
ATOM 539 O O . CYS A 1 70 ? 9.289 21.375 1.027 1 97.19 70 CYS A O 1
ATOM 541 N N . HIS A 1 71 ? 7.609 22.469 1.95 1 96.12 71 HIS A N 1
ATOM 542 C CA . HIS A 1 71 ? 8.039 23.828 1.59 1 96.12 71 HIS A CA 1
ATOM 543 C C . HIS A 1 71 ? 7.805 24.797 2.736 1 96.12 71 HIS A C 1
ATOM 545 O O . HIS A 1 71 ? 6.75 24.781 3.371 1 96.12 71 HIS A O 1
ATOM 551 N N . ARG A 1 72 ? 8.859 25.547 3.039 1 95 72 ARG A N 1
ATOM 552 C CA . ARG A 1 72 ? 8.734 26.562 4.082 1 95 72 ARG A CA 1
ATOM 553 C C . ARG A 1 72 ? 8.312 27.906 3.494 1 95 72 ARG A C 1
ATOM 555 O O . ARG A 1 72 ? 8.844 28.328 2.465 1 95 72 ARG A O 1
ATOM 562 N N . ASP A 1 73 ? 7.316 28.391 4.008 1 94 73 ASP A N 1
ATOM 563 C CA . ASP A 1 73 ? 6.852 29.734 3.674 1 94 73 ASP A CA 1
ATOM 564 C C . ASP A 1 73 ? 6.793 30.625 4.914 1 94 73 ASP A C 1
ATOM 566 O O . ASP A 1 73 ? 5.883 30.484 5.738 1 94 73 ASP A O 1
ATOM 570 N N . ALA A 1 74 ? 7.668 31.578 4.871 1 94 74 ALA A N 1
ATOM 571 C CA . ALA A 1 74 ? 7.797 32.406 6.066 1 94 74 ALA A CA 1
ATOM 572 C C . ALA A 1 74 ? 7.977 31.547 7.312 1 94 74 ALA A C 1
ATOM 574 O O . ALA A 1 74 ? 8.938 30.781 7.41 1 94 74 ALA A O 1
ATOM 575 N N . ASN A 1 75 ? 6.996 31.547 8.344 1 92.38 75 ASN A N 1
ATOM 576 C CA . ASN A 1 75 ? 7.137 30.812 9.594 1 92.38 75 ASN A CA 1
ATOM 577 C C . ASN A 1 75 ? 6.344 29.516 9.57 1 92.38 75 ASN A C 1
ATOM 579 O O . ASN A 1 75 ? 6.199 28.844 10.602 1 92.38 75 ASN A O 1
ATOM 583 N N . LYS A 1 76 ? 5.895 29.125 8.391 1 95.06 76 LYS A N 1
ATOM 584 C CA . LYS A 1 76 ? 5.094 27.906 8.312 1 95.06 76 LYS A CA 1
ATOM 585 C C . LYS A 1 76 ? 5.719 26.906 7.352 1 95.06 76 LYS A C 1
ATOM 587 O O . LYS A 1 76 ? 6.328 27.281 6.352 1 95.06 76 LYS A O 1
ATOM 592 N N . VAL A 1 77 ? 5.578 25.656 7.758 1 96.5 77 VAL A N 1
ATOM 593 C CA . VAL A 1 77 ? 6.016 24.562 6.887 1 96.5 77 VAL A CA 1
ATOM 594 C C . VAL A 1 77 ? 4.801 23.828 6.32 1 96.5 77 VAL A C 1
ATOM 596 O O . VAL A 1 77 ? 3.924 23.406 7.07 1 96.5 77 VAL A O 1
ATOM 599 N N . TYR A 1 78 ? 4.812 23.688 5 1 97.94 78 TYR A N 1
ATOM 600 C CA . TYR A 1 78 ? 3.717 23.016 4.316 1 97.94 78 TYR A CA 1
ATOM 601 C C . TYR A 1 78 ? 4.168 21.688 3.75 1 97.94 78 TYR A C 1
ATOM 603 O O . TYR A 1 78 ? 5.27 21.562 3.209 1 97.94 78 TYR A O 1
ATOM 611 N N . TYR A 1 79 ? 3.307 20.734 3.924 1 98.19 79 TYR A N 1
ATOM 612 C CA . TYR A 1 79 ? 3.57 19.406 3.385 1 98.19 79 TYR A CA 1
ATOM 613 C C . TYR A 1 79 ? 2.615 19.078 2.244 1 98.19 79 TYR A C 1
ATOM 615 O O . TYR A 1 79 ? 1.462 19.516 2.248 1 98.19 79 TYR A O 1
ATOM 623 N N . PHE A 1 80 ? 3.113 18.281 1.312 1 98.06 80 PHE A N 1
ATOM 624 C CA . PHE A 1 80 ? 2.291 17.875 0.179 1 98.06 80 PHE A CA 1
ATOM 625 C C . PHE A 1 80 ? 2.908 16.688 -0.537 1 98.06 80 PHE A C 1
ATOM 627 O O . PHE A 1 80 ? 4.082 16.375 -0.328 1 98.06 80 PHE A O 1
ATOM 634 N N . VAL A 1 81 ? 2.117 15.992 -1.31 1 97.75 81 VAL A N 1
ATOM 635 C CA . VAL A 1 81 ? 2.596 14.945 -2.211 1 97.75 81 VAL A CA 1
ATOM 636 C C . VAL A 1 81 ? 2.965 15.555 -3.561 1 97.75 81 VAL A C 1
ATOM 638 O O . VAL A 1 81 ? 2.0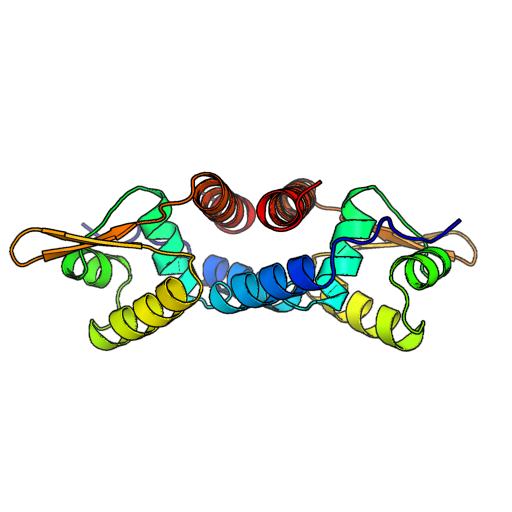9 15.992 -4.312 1 97.75 81 VAL A O 1
ATOM 641 N N . GLU A 1 82 ? 4.223 15.531 -3.797 1 95.62 82 GLU A N 1
ATOM 642 C CA . GLU A 1 82 ? 4.719 16.25 -4.965 1 95.62 82 GLU A CA 1
ATOM 643 C C . GLU A 1 82 ? 4.52 15.438 -6.242 1 95.62 82 GLU A C 1
ATOM 645 O O . GLU A 1 82 ? 4.109 15.984 -7.27 1 95.62 82 GLU A O 1
ATOM 650 N N . ASP A 1 83 ? 4.812 14.172 -6.191 1 94.94 83 ASP A N 1
ATOM 651 C CA . ASP A 1 83 ? 4.719 13.297 -7.355 1 94.94 83 ASP A CA 1
ATOM 652 C C . ASP A 1 83 ? 3.262 12.977 -7.68 1 94.94 83 ASP A C 1
ATOM 654 O O . ASP A 1 83 ? 2.537 12.438 -6.84 1 94.94 83 ASP A O 1
ATOM 658 N N . ASP A 1 84 ? 2.848 13.273 -8.891 1 95.56 84 ASP A N 1
ATOM 659 C CA . ASP A 1 84 ? 1.464 13.086 -9.312 1 95.56 84 ASP A CA 1
ATOM 660 C C . ASP A 1 84 ? 1.066 11.617 -9.25 1 95.56 84 ASP A C 1
ATOM 662 O O . ASP A 1 84 ? -0.076 11.289 -8.914 1 95.56 84 ASP A O 1
ATOM 666 N N . ARG A 1 85 ? 1.976 10.781 -9.633 1 94.44 85 ARG A N 1
ATOM 667 C CA . ARG A 1 85 ? 1.679 9.352 -9.594 1 94.44 85 ARG A CA 1
ATOM 668 C C . ARG A 1 85 ? 1.468 8.867 -8.164 1 94.44 85 ARG A C 1
ATOM 670 O O . ARG A 1 85 ? 0.561 8.078 -7.895 1 94.44 85 ARG A O 1
ATOM 677 N N . MET A 1 86 ? 2.322 9.344 -7.289 1 95.62 86 MET A N 1
ATOM 678 C CA . MET A 1 86 ? 2.172 9.008 -5.875 1 95.62 86 MET A CA 1
ATOM 679 C C . MET A 1 86 ? 0.853 9.539 -5.328 1 95.62 86 MET A C 1
ATOM 681 O O . MET A 1 86 ? 0.18 8.859 -4.547 1 95.62 86 MET A O 1
ATOM 685 N N . LEU A 1 87 ? 0.506 10.734 -5.742 1 96.81 87 LEU A N 1
ATOM 686 C CA . LEU A 1 87 ? -0.754 11.328 -5.305 1 96.81 87 LEU A CA 1
ATOM 687 C C . LEU A 1 87 ? -1.939 10.492 -5.773 1 96.81 87 LEU A C 1
ATOM 689 O O . LEU A 1 87 ? -2.887 10.273 -5.016 1 96.81 87 LEU A O 1
ATOM 693 N N . GLN A 1 88 ? -1.893 10.039 -6.969 1 96 88 GLN A N 1
ATOM 694 C CA . GLN A 1 88 ? -2.943 9.18 -7.508 1 96 88 GLN A CA 1
ATOM 695 C C . GLN A 1 88 ? -3.035 7.871 -6.73 1 96 88 GLN A C 1
ATOM 697 O O . GLN A 1 88 ? -4.133 7.371 -6.473 1 96 88 GLN A O 1
ATOM 702 N N . LEU A 1 89 ? -1.896 7.355 -6.363 1 96.62 89 LEU A N 1
ATOM 703 C CA . LEU A 1 89 ? -1.871 6.125 -5.582 1 96.62 89 LEU A CA 1
ATOM 704 C C . LEU A 1 89 ? -2.531 6.332 -4.223 1 96.62 89 LEU A C 1
ATOM 706 O O . LEU A 1 89 ? -3.361 5.523 -3.803 1 96.62 89 LEU A O 1
ATOM 710 N N . VAL A 1 90 ? -2.219 7.406 -3.582 1 96.25 90 VAL A N 1
ATOM 711 C CA . VAL A 1 90 ? -2.805 7.727 -2.285 1 96.25 90 VAL A CA 1
ATOM 712 C C . VAL A 1 90 ? -4.32 7.859 -2.42 1 96.25 90 VAL A C 1
ATOM 714 O O . VAL A 1 90 ? -5.074 7.336 -1.593 1 96.25 90 VAL A O 1
ATOM 717 N N . ARG A 1 91 ? -4.758 8.492 -3.416 1 95.38 91 ARG A N 1
ATOM 718 C CA . ARG A 1 91 ? -6.188 8.672 -3.65 1 95.38 91 ARG A CA 1
ATOM 719 C C . ARG A 1 91 ? -6.871 7.332 -3.906 1 95.38 91 ARG A C 1
ATOM 721 O O . ARG A 1 91 ? -7.996 7.105 -3.453 1 95.38 91 ARG A O 1
ATOM 728 N N . MET A 1 92 ? -6.199 6.508 -4.586 1 95.12 92 MET A N 1
ATOM 729 C CA . MET A 1 92 ? -6.77 5.195 -4.867 1 95.12 92 MET A CA 1
ATOM 730 C C . MET A 1 92 ? -6.859 4.355 -3.598 1 95.12 92 MET A C 1
ATOM 732 O O . MET A 1 92 ? -7.832 3.627 -3.396 1 95.12 92 MET A O 1
ATOM 736 N N . ILE A 1 93 ? -5.777 4.379 -2.793 1 95.81 93 ILE A N 1
ATOM 737 C CA . ILE A 1 93 ? -5.816 3.688 -1.509 1 95.81 93 ILE A CA 1
ATOM 738 C C . ILE A 1 93 ? -7.031 4.152 -0.708 1 95.81 93 ILE A C 1
ATOM 740 O O . ILE A 1 93 ? -7.773 3.332 -0.166 1 95.81 93 ILE A O 1
ATOM 744 N N . LYS A 1 94 ? -7.191 5.461 -0.701 1 92.88 94 LYS A N 1
ATOM 745 C CA . LYS A 1 94 ? -8.344 6.023 -0 1 92.88 94 LYS A CA 1
ATOM 746 C C . LYS A 1 94 ? -9.648 5.496 -0.58 1 92.88 94 LYS A C 1
ATOM 748 O O . LYS A 1 94 ? -10.562 5.125 0.165 1 92.88 94 LYS A O 1
ATOM 753 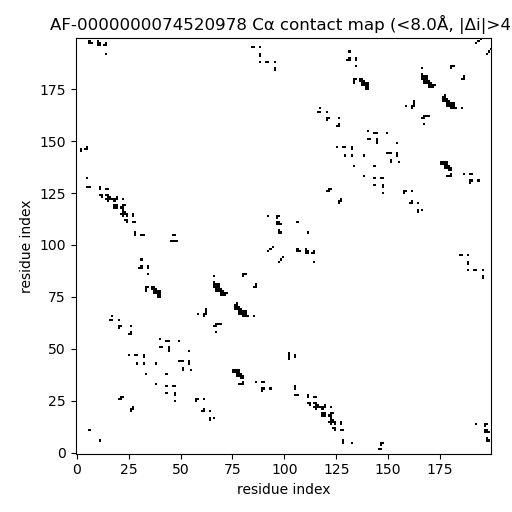N N . GLU A 1 95 ? -9.766 5.41 -1.83 1 91.56 95 GLU A N 1
ATOM 754 C CA . GLU A 1 95 ? -10.977 4.965 -2.514 1 91.56 95 GLU A CA 1
ATOM 755 C C . GLU A 1 95 ? -11.258 3.488 -2.236 1 91.56 95 GLU A C 1
ATOM 757 O O . GLU A 1 95 ? -12.406 3.088 -2.072 1 91.56 95 GLU A O 1
ATOM 762 N N . VAL A 1 96 ? -10.234 2.725 -2.211 1 93.12 96 VAL A N 1
ATOM 763 C CA . VAL A 1 96 ? -10.375 1.279 -2.064 1 93.12 96 VAL A CA 1
ATOM 764 C C . VAL A 1 96 ? -10.766 0.941 -0.627 1 93.12 96 VAL A C 1
ATOM 766 O O . VAL A 1 96 ? -11.578 0.043 -0.392 1 93.12 96 VAL A O 1
ATOM 769 N N . PHE A 1 97 ? -10.25 1.688 0.363 1 90.56 97 PHE A N 1
ATOM 770 C CA . PHE A 1 97 ? -10.422 1.246 1.742 1 90.56 97 PHE A CA 1
ATOM 771 C C . PHE A 1 97 ? -11.328 2.207 2.508 1 90.56 97 PHE A C 1
ATOM 773 O O . PHE A 1 97 ? -11.906 1.84 3.531 1 90.56 97 PHE A O 1
ATOM 780 N N . CYS A 1 98 ? -11.25 3.412 2.043 1 76.19 98 CYS A N 1
ATOM 781 C CA . CYS A 1 98 ? -12.062 4.395 2.76 1 76.19 98 CYS A CA 1
ATOM 782 C C . CYS A 1 98 ? -13.297 4.777 1.954 1 76.19 98 CYS A C 1
ATOM 784 O O . CYS A 1 98 ? -13.203 5.043 0.754 1 76.19 98 CYS A O 1
ATOM 786 N N . LYS A 1 99 ? -14.398 4.098 2.322 1 63.12 99 LYS A N 1
ATOM 787 C CA . LYS A 1 99 ? -15.68 4.41 1.698 1 63.12 99 LYS A CA 1
ATOM 788 C C . LYS A 1 99 ? -16.062 5.867 1.936 1 63.12 99 LYS A C 1
ATOM 790 O O . LYS A 1 99 ? -15.789 6.422 3 1 63.12 99 LYS A O 1
ATOM 795 N N . HIS A 1 100 ? -16.094 6.723 0.839 1 50.03 100 HIS A N 1
ATOM 796 C CA . HIS A 1 100 ? -16.969 7.871 1.033 1 50.03 100 HIS A CA 1
ATOM 797 C C . HIS A 1 100 ? -18.391 7.43 1.327 1 50.03 100 HIS A C 1
ATOM 799 O O . HIS A 1 100 ? -18.812 6.352 0.904 1 50.03 100 HIS A O 1
ATOM 805 N N . MET B 1 1 ? -17.25 22.312 14.719 1 27.88 1 MET B N 1
ATOM 806 C CA . MET B 1 1 ? -17.531 21.703 13.422 1 27.88 1 MET B CA 1
ATOM 807 C C . MET B 1 1 ? -16.625 20.516 13.164 1 27.88 1 MET B C 1
ATOM 809 O O . MET B 1 1 ? -15.398 20.625 13.289 1 27.88 1 MET B O 1
ATOM 813 N N . GLN B 1 2 ? -16.797 19.25 13.672 1 33.81 2 GLN B N 1
ATOM 814 C CA . GLN B 1 2 ? -16.094 18.016 13.992 1 33.81 2 GLN B CA 1
ATOM 815 C C . GLN B 1 2 ? -15.227 17.562 12.82 1 33.81 2 GLN B C 1
ATOM 817 O O . GLN B 1 2 ? -15.664 17.609 11.672 1 33.81 2 GLN B O 1
ATOM 822 N N . THR B 1 3 ? -13.906 17.609 12.953 1 38.66 3 THR B N 1
ATOM 823 C CA . THR B 1 3 ? -12.703 17.125 12.289 1 38.66 3 THR B CA 1
ATOM 824 C C . THR B 1 3 ? -12.945 15.75 11.672 1 38.66 3 THR B C 1
ATOM 826 O O . THR B 1 3 ? -12.445 14.742 12.164 1 38.66 3 THR B O 1
ATOM 829 N N . ASP B 1 4 ? -14.203 15.359 11.688 1 41.47 4 ASP B N 1
ATOM 830 C CA . ASP B 1 4 ? -14.828 14.094 11.312 1 41.47 4 ASP B CA 1
ATOM 831 C C . ASP B 1 4 ? -14.305 13.594 9.969 1 41.47 4 ASP B C 1
ATOM 833 O O . ASP B 1 4 ? -14.914 12.727 9.344 1 41.47 4 ASP B O 1
ATOM 837 N N . LEU B 1 5 ? -13.938 14.609 9.234 1 45.03 5 LEU B N 1
ATOM 838 C CA . LEU B 1 5 ? -13.703 14.195 7.855 1 45.03 5 LEU B CA 1
ATOM 839 C C . LEU B 1 5 ? -12.883 12.914 7.805 1 45.03 5 LEU B C 1
ATOM 841 O O . LEU B 1 5 ? -12.578 12.406 6.719 1 45.03 5 LEU B O 1
ATOM 845 N N . ILE B 1 6 ? -12.047 12.883 8.992 1 51.59 6 ILE B N 1
ATOM 846 C CA . ILE B 1 6 ? -11.07 11.828 8.758 1 51.59 6 ILE B CA 1
ATOM 847 C C . ILE B 1 6 ? -11.789 10.477 8.68 1 51.59 6 ILE B C 1
ATOM 849 O O . ILE B 1 6 ? -12.781 10.258 9.375 1 51.59 6 ILE B O 1
ATOM 853 N N . THR B 1 7 ? -11.5 9.656 7.75 1 62.25 7 THR B N 1
ATOM 854 C CA . THR B 1 7 ? -11.875 8.289 7.406 1 62.25 7 THR B CA 1
ATOM 855 C C . THR B 1 7 ? -12.07 7.449 8.664 1 62.25 7 THR B C 1
ATOM 857 O O . THR B 1 7 ? -11.5 7.75 9.719 1 62.25 7 THR B O 1
ATOM 860 N N . ASP B 1 8 ? -13.25 6.719 8.773 1 81.69 8 ASP B N 1
ATOM 861 C CA . ASP B 1 8 ? -13.57 5.672 9.734 1 81.69 8 ASP B CA 1
ATOM 862 C C . ASP B 1 8 ? -12.312 4.922 10.172 1 81.69 8 ASP B C 1
ATOM 864 O O . ASP B 1 8 ? -11.57 4.406 9.328 1 81.69 8 ASP B O 1
ATOM 868 N N . GLU B 1 9 ? -12 5.105 11.531 1 88.25 9 GLU B N 1
ATOM 869 C CA . GLU B 1 9 ? -10.812 4.488 12.109 1 88.25 9 GLU B CA 1
ATOM 870 C C . GLU B 1 9 ? -10.703 3.018 11.719 1 88.25 9 GLU B C 1
ATOM 872 O O . GLU B 1 9 ? -9.602 2.506 11.492 1 88.25 9 GLU B O 1
ATOM 877 N N . SER B 1 10 ? -11.797 2.391 11.641 1 92.38 10 SER B N 1
ATOM 878 C CA . SER B 1 10 ? -11.797 0.986 11.25 1 92.38 10 SER B CA 1
ATOM 879 C C . SER B 1 10 ? -11.328 0.82 9.805 1 92.38 10 SER B C 1
ATOM 881 O O . SER B 1 10 ? -10.633 -0.141 9.477 1 92.38 10 SER B O 1
ATOM 883 N N . GLU B 1 11 ? -11.711 1.743 9.016 1 93.31 11 GLU B N 1
ATOM 884 C CA . GLU B 1 11 ? -11.305 1.694 7.613 1 93.31 11 GLU B CA 1
ATOM 885 C C . GLU B 1 11 ? -9.812 1.962 7.465 1 93.31 11 GLU B C 1
ATOM 887 O O . GLU B 1 11 ? -9.133 1.305 6.668 1 93.31 11 GLU B O 1
ATOM 892 N N . ILE B 1 12 ? -9.383 2.873 8.242 1 93.62 12 ILE B N 1
ATOM 893 C CA . ILE B 1 12 ? -7.961 3.215 8.211 1 93.62 12 ILE B CA 1
ATOM 894 C C . ILE B 1 12 ? -7.133 2.02 8.672 1 93.62 12 ILE B C 1
ATOM 896 O O . ILE B 1 12 ? -6.109 1.694 8.062 1 93.62 12 ILE B O 1
ATOM 900 N N . ARG B 1 13 ? -7.559 1.365 9.664 1 94.81 13 ARG B N 1
ATOM 901 C CA . ARG B 1 13 ? -6.844 0.205 10.188 1 94.81 13 ARG B CA 1
ATOM 902 C C . ARG B 1 13 ? -6.844 -0.938 9.18 1 94.81 13 ARG B C 1
ATOM 904 O O . ARG B 1 13 ? -5.832 -1.622 9.008 1 94.81 13 ARG B O 1
ATOM 911 N N . ARG B 1 14 ? -7.938 -1.091 8.586 1 93.69 14 ARG B N 1
ATOM 912 C CA . ARG B 1 14 ? -8.023 -2.115 7.555 1 93.69 14 ARG B CA 1
ATOM 913 C C . ARG B 1 14 ? -7.051 -1.827 6.414 1 93.69 14 ARG B C 1
ATOM 915 O O . ARG B 1 14 ? -6.363 -2.73 5.934 1 93.69 14 ARG B O 1
ATOM 922 N N . ALA B 1 15 ? -7.051 -0.586 6.031 1 95.5 15 ALA B N 1
ATOM 923 C CA . ALA B 1 15 ? -6.125 -0.177 4.98 1 95.5 15 ALA B CA 1
ATOM 924 C C . ALA B 1 15 ? -4.68 -0.434 5.391 1 95.5 15 ALA B C 1
ATOM 926 O O . ALA B 1 15 ? -3.895 -0.986 4.617 1 95.5 15 ALA B O 1
ATOM 927 N N . ALA B 1 16 ? -4.352 -0.063 6.605 1 97.06 16 ALA B N 1
ATOM 928 C CA . ALA B 1 16 ? -2.992 -0.238 7.109 1 97.06 16 ALA B CA 1
ATOM 929 C C . ALA B 1 16 ? -2.6 -1.712 7.129 1 97.06 16 ALA B C 1
ATOM 931 O O . ALA B 1 16 ? -1.5 -2.074 6.703 1 97.06 16 ALA B O 1
ATOM 932 N N . HIS B 1 17 ? -3.498 -2.521 7.547 1 96.44 17 HIS B N 1
ATOM 933 C CA . HIS B 1 17 ? -3.236 -3.955 7.617 1 96.44 17 HIS B CA 1
ATOM 934 C C . HIS B 1 17 ? -3.043 -4.551 6.227 1 96.44 17 HIS B C 1
ATOM 936 O O . HIS B 1 17 ? -2.137 -5.359 6.012 1 96.44 17 HIS B O 1
ATOM 942 N N . SER B 1 18 ? -3.881 -4.16 5.363 1 96.69 18 SER B N 1
ATOM 943 C CA . SER B 1 18 ? -3.799 -4.664 4 1 96.69 18 SER B CA 1
ATOM 944 C C . SER B 1 18 ? -2.502 -4.23 3.324 1 96.69 18 SER B C 1
ATOM 946 O O . SER B 1 18 ? -1.815 -5.043 2.703 1 96.69 18 SER B O 1
ATOM 948 N N . LEU B 1 19 ? -2.207 -2.947 3.441 1 97.56 19 LEU B N 1
ATOM 949 C CA . LEU B 1 19 ? -0.98 -2.438 2.838 1 97.56 19 LEU B CA 1
ATOM 950 C C . LEU B 1 19 ? 0.246 -3.102 3.455 1 97.56 19 LE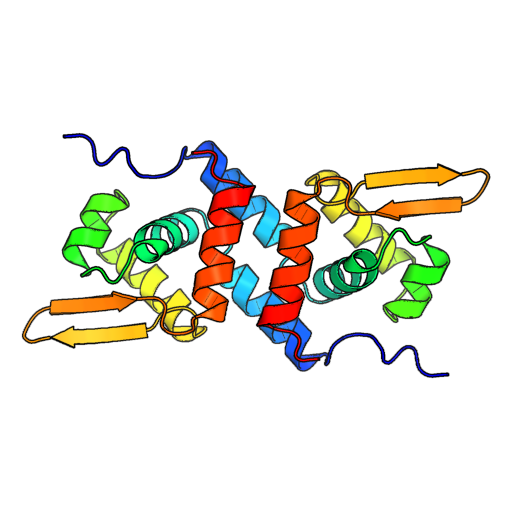U B C 1
ATOM 952 O O . LEU B 1 19 ? 1.218 -3.393 2.756 1 97.56 19 LEU B O 1
ATOM 956 N N . LYS B 1 20 ? 0.191 -3.32 4.738 1 97.69 20 LYS B N 1
ATOM 957 C CA . LYS B 1 20 ? 1.284 -4.016 5.406 1 97.69 20 LYS B CA 1
ATOM 958 C C . LYS B 1 20 ? 1.478 -5.418 4.832 1 97.69 20 LYS B C 1
ATOM 960 O O . LYS B 1 20 ? 2.609 -5.855 4.613 1 97.69 20 LYS B O 1
ATOM 965 N N . ALA B 1 21 ? 0.433 -6.047 4.629 1 97.94 21 ALA B N 1
ATOM 966 C CA . ALA B 1 21 ? 0.489 -7.398 4.078 1 97.94 21 ALA B CA 1
ATOM 967 C C . ALA B 1 21 ? 1.075 -7.391 2.668 1 97.94 21 ALA B C 1
ATOM 969 O O . ALA B 1 21 ? 1.761 -8.336 2.27 1 97.94 21 ALA B O 1
ATOM 970 N N . MET B 1 22 ? 0.811 -6.398 1.926 1 97.75 22 MET B N 1
ATOM 971 C CA . MET B 1 22 ? 1.29 -6.297 0.55 1 97.75 22 MET B CA 1
ATOM 972 C C . MET B 1 22 ? 2.76 -5.891 0.515 1 97.75 22 MET B C 1
ATOM 974 O O . MET B 1 22 ? 3.477 -6.219 -0.432 1 97.75 22 MET B O 1
ATOM 978 N N . ALA B 1 23 ? 3.143 -5.137 1.581 1 97.94 23 ALA B N 1
ATOM 979 C CA . ALA B 1 23 ? 4.434 -4.457 1.589 1 97.94 23 ALA B CA 1
ATOM 980 C C . ALA B 1 23 ? 5.57 -5.441 1.857 1 97.94 23 ALA B C 1
ATOM 982 O O . ALA B 1 23 ? 6.277 -5.324 2.859 1 97.94 23 ALA B O 1
ATOM 983 N N . HIS B 1 24 ? 5.785 -6.297 1.062 1 97.62 24 HIS B N 1
ATOM 984 C CA . HIS B 1 24 ? 6.809 -7.336 1.053 1 97.62 24 HIS B CA 1
ATOM 985 C C . HIS B 1 24 ? 7.273 -7.637 -0.368 1 97.62 24 HIS B C 1
ATOM 987 O O . HIS B 1 24 ? 6.453 -7.82 -1.269 1 97.62 24 HIS B O 1
ATOM 993 N N . PRO B 1 25 ? 8.602 -7.68 -0.565 1 96.5 25 PRO B N 1
ATOM 994 C CA . PRO B 1 25 ? 9.109 -7.824 -1.934 1 96.5 25 PRO B CA 1
ATOM 995 C C . PRO B 1 25 ? 8.516 -9.031 -2.654 1 96.5 25 PRO B C 1
ATOM 997 O O . PRO B 1 25 ? 8.008 -8.906 -3.771 1 96.5 25 PRO B O 1
ATOM 1000 N N . LEU B 1 26 ? 8.516 -10.125 -2.07 1 96.75 26 LEU B N 1
ATOM 1001 C CA . LEU B 1 26 ? 7.996 -11.328 -2.715 1 96.75 26 LEU B CA 1
ATOM 1002 C C . LEU B 1 26 ? 6.488 -11.227 -2.916 1 96.75 26 LEU B C 1
ATOM 1004 O O . LEU B 1 26 ? 5.965 -11.664 -3.943 1 96.75 26 LEU B O 1
ATOM 1008 N N . ARG B 1 27 ? 5.801 -10.711 -1.962 1 97.56 27 ARG B N 1
ATOM 1009 C CA . ARG B 1 27 ? 4.355 -10.57 -2.1 1 97.56 27 ARG B CA 1
ATOM 1010 C C . ARG B 1 27 ? 4 -9.578 -3.195 1 97.56 27 ARG B C 1
ATOM 1012 O O . ARG B 1 27 ? 3.002 -9.742 -3.898 1 97.56 27 ARG B O 1
ATOM 1019 N N . LEU B 1 28 ? 4.793 -8.578 -3.295 1 96.62 28 LEU B N 1
ATOM 1020 C CA . LEU B 1 28 ? 4.559 -7.637 -4.387 1 96.62 28 LEU B CA 1
ATOM 1021 C C . LEU B 1 28 ? 4.836 -8.289 -5.734 1 96.62 28 LEU B C 1
ATOM 1023 O O . LEU B 1 28 ? 4.125 -8.039 -6.711 1 96.62 28 LEU B O 1
ATOM 1027 N N . LYS B 1 29 ? 5.859 -9.117 -5.77 1 95.06 29 LYS B N 1
ATOM 1028 C CA . LYS B 1 29 ? 6.129 -9.875 -6.988 1 95.06 29 LYS B CA 1
ATOM 1029 C C . LYS B 1 29 ? 4.953 -10.773 -7.352 1 95.06 29 LYS B C 1
ATOM 1031 O O . LYS B 1 29 ? 4.539 -10.828 -8.508 1 95.06 29 LYS B O 1
ATOM 1036 N N . ILE B 1 30 ? 4.438 -11.391 -6.387 1 96.62 30 ILE B N 1
ATOM 1037 C CA . ILE B 1 30 ? 3.287 -12.273 -6.555 1 96.62 30 ILE B CA 1
ATOM 1038 C C . ILE B 1 30 ? 2.094 -11.469 -7.07 1 96.62 30 ILE B C 1
ATOM 1040 O O . ILE B 1 30 ? 1.45 -11.859 -8.047 1 96.62 30 ILE B O 1
ATOM 1044 N N . LEU B 1 31 ? 1.837 -10.383 -6.461 1 96.81 31 LEU B N 1
ATOM 1045 C CA . LEU B 1 31 ? 0.69 -9.547 -6.812 1 96.81 31 LEU B CA 1
ATOM 1046 C C . LEU B 1 31 ? 0.84 -8.992 -8.227 1 96.81 31 LEU B C 1
ATOM 1048 O O . LEU B 1 31 ? -0.134 -8.93 -8.977 1 96.81 31 LEU B O 1
ATOM 1052 N N . CYS B 1 32 ? 2.018 -8.586 -8.484 1 93.69 32 CYS B N 1
ATOM 1053 C CA . CYS B 1 32 ? 2.273 -8.086 -9.836 1 93.69 32 CYS B CA 1
ATOM 1054 C C . CYS B 1 32 ? 1.998 -9.164 -10.875 1 93.69 32 CYS B C 1
ATOM 1056 O O . CYS B 1 32 ? 1.412 -8.883 -11.922 1 93.69 32 CYS B O 1
ATOM 1058 N N . THR B 1 33 ? 2.439 -10.328 -10.625 1 94 33 THR B N 1
ATOM 1059 C CA . THR B 1 33 ? 2.199 -11.461 -11.523 1 94 33 THR B CA 1
ATOM 1060 C C . THR B 1 33 ? 0.705 -11.727 -11.664 1 94 33 THR B C 1
ATOM 1062 O O . THR B 1 33 ? 0.208 -11.93 -12.773 1 94 33 THR B O 1
ATOM 1065 N N . LEU B 1 34 ? -0.026 -11.602 -10.609 1 95.94 34 LEU B N 1
ATOM 1066 C CA . LEU B 1 34 ? -1.451 -11.906 -10.578 1 95.94 34 LEU B CA 1
ATOM 1067 C C . LEU B 1 34 ? -2.273 -10.766 -11.156 1 95.94 34 LEU B C 1
ATOM 1069 O O . LEU B 1 34 ? -3.467 -10.922 -11.422 1 95.94 34 LEU B O 1
ATOM 1073 N N . SER B 1 35 ? -1.637 -9.594 -11.305 1 94.5 35 SER B N 1
ATOM 1074 C CA . SER B 1 35 ? -2.33 -8.461 -11.898 1 94.5 35 SER B CA 1
ATOM 1075 C C . SER B 1 35 ? -2.689 -8.742 -13.359 1 94.5 35 SER B C 1
ATOM 1077 O O . SER B 1 35 ? -3.541 -8.055 -13.93 1 94.5 35 SER B O 1
ATOM 1079 N N . LYS B 1 36 ? -2.084 -9.727 -13.914 1 93.38 36 LYS B N 1
ATOM 1080 C CA . LYS B 1 36 ? -2.305 -10.078 -15.32 1 93.38 36 LYS B CA 1
ATOM 1081 C C . LYS B 1 36 ? -3.4 -11.133 -15.453 1 93.38 36 LYS B C 1
ATOM 1083 O O . LYS B 1 36 ? -3.861 -11.414 -16.562 1 93.38 36 LYS B O 1
ATOM 1088 N N . GLY B 1 37 ? -3.787 -11.742 -14.359 1 95 37 GLY B N 1
ATOM 1089 C CA . GLY B 1 37 ? -4.82 -12.766 -14.367 1 95 37 GLY B CA 1
ATOM 1090 C C . GLY B 1 37 ? -4.551 -13.891 -13.383 1 95 37 GLY B C 1
ATOM 1091 O O . GLY B 1 37 ? -3.549 -13.875 -12.672 1 95 37 GLY B O 1
ATOM 1092 N N . ARG B 1 38 ? -5.516 -14.828 -13.367 1 96.44 38 ARG B N 1
ATOM 1093 C CA . ARG B 1 38 ? -5.398 -15.969 -12.461 1 96.44 38 ARG B CA 1
ATOM 1094 C C . ARG B 1 38 ? -4.242 -16.875 -12.859 1 96.44 38 ARG B C 1
ATOM 1096 O O . ARG B 1 38 ? -3.969 -17.047 -14.047 1 96.44 38 ARG B O 1
ATOM 1103 N N . ILE B 1 39 ? -3.572 -17.484 -11.906 1 96.81 39 ILE B N 1
ATOM 1104 C CA . ILE B 1 39 ? -2.422 -18.344 -12.148 1 96.81 39 ILE B CA 1
ATOM 1105 C C . ILE B 1 39 ? -2.424 -19.5 -11.148 1 96.81 39 ILE B C 1
ATOM 1107 O O . ILE B 1 39 ? -2.826 -19.328 -9.992 1 96.81 39 ILE B O 1
ATOM 1111 N N . ASN B 1 40 ? -1.993 -20.672 -11.602 1 96.56 40 ASN B N 1
ATOM 1112 C CA . ASN B 1 40 ? -1.87 -21.781 -10.656 1 96.56 40 ASN B CA 1
ATOM 1113 C C . ASN B 1 40 ? -0.554 -21.719 -9.891 1 96.56 40 ASN B C 1
ATOM 1115 O O . ASN B 1 40 ? 0.372 -21 -10.289 1 96.56 40 ASN B O 1
ATOM 1119 N N . VAL B 1 41 ? -0.479 -22.469 -8.805 1 95.44 41 VAL B N 1
ATOM 1120 C CA . VAL B 1 41 ? 0.641 -22.375 -7.871 1 95.44 41 VAL B CA 1
ATOM 1121 C C . VAL B 1 41 ? 1.939 -22.734 -8.586 1 95.44 41 VAL B C 1
ATOM 1123 O O . VAL B 1 41 ? 2.957 -22.062 -8.422 1 95.44 41 VAL B O 1
ATOM 1126 N N . GLN B 1 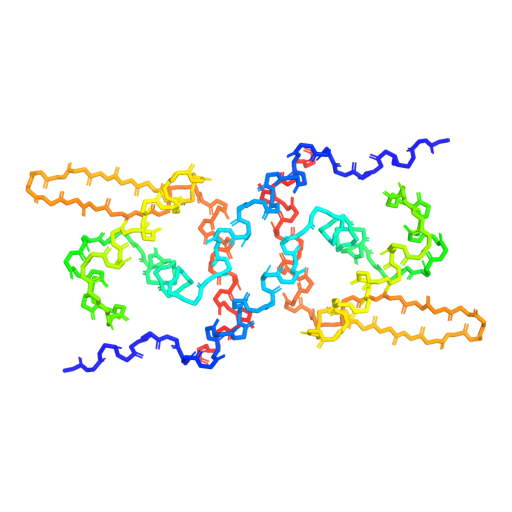42 ? 1.897 -23.734 -9.414 1 94.19 42 GLN B N 1
ATOM 1127 C CA . GLN B 1 42 ? 3.102 -24.188 -10.102 1 94.19 42 GLN B CA 1
ATOM 1128 C C . GLN B 1 42 ? 3.664 -23.109 -11.016 1 94.19 42 GLN B C 1
ATOM 1130 O O . GLN B 1 42 ? 4.863 -22.828 -10.984 1 94.19 42 GLN B O 1
ATOM 1135 N N . ASP B 1 43 ? 2.832 -22.562 -11.805 1 95.31 43 ASP B N 1
ATOM 1136 C CA . ASP B 1 43 ? 3.242 -21.484 -12.703 1 95.31 43 ASP B CA 1
ATOM 1137 C C . ASP B 1 43 ? 3.713 -20.266 -11.914 1 95.31 43 ASP B C 1
ATOM 1139 O O . ASP B 1 43 ? 4.66 -19.578 -12.32 1 95.31 43 ASP B O 1
ATOM 1143 N N . LEU B 1 44 ? 3.061 -20.016 -10.859 1 96.25 44 LEU B N 1
ATOM 1144 C CA . LEU B 1 44 ? 3.422 -18.875 -10.016 1 96.25 44 LEU B CA 1
ATOM 1145 C C . LEU B 1 44 ? 4.82 -19.047 -9.438 1 96.25 44 LEU B C 1
ATOM 1147 O O . LEU B 1 44 ? 5.625 -18.109 -9.445 1 96.25 44 LEU B O 1
ATOM 1151 N N . VAL B 1 45 ? 5.121 -20.234 -8.938 1 96.19 45 VAL B N 1
ATOM 1152 C CA . VAL B 1 45 ? 6.43 -20.547 -8.375 1 96.19 45 VAL B CA 1
ATOM 1153 C C . VAL B 1 45 ? 7.512 -20.328 -9.43 1 96.19 45 VAL B C 1
ATOM 1155 O O . VAL B 1 45 ? 8.547 -19.719 -9.148 1 96.19 45 VAL B O 1
ATOM 1158 N N . GLU B 1 46 ? 7.262 -20.688 -10.625 1 94.31 46 GLU B N 1
ATOM 1159 C CA . GLU B 1 46 ? 8.211 -20.547 -11.727 1 94.31 46 GLU B CA 1
ATOM 1160 C C . GLU B 1 46 ? 8.43 -19.078 -12.078 1 94.31 46 GLU B C 1
ATOM 1162 O O . GLU B 1 46 ? 9.562 -18.672 -12.344 1 94.31 46 GLU B O 1
ATOM 1167 N N . GLN B 1 47 ? 7.418 -18.344 -12.039 1 92.56 47 GLN B N 1
ATOM 1168 C CA . GLN B 1 47 ? 7.488 -16.953 -12.461 1 92.56 47 GLN B CA 1
ATOM 1169 C C . GLN B 1 47 ? 8.156 -16.094 -11.398 1 92.56 47 GLN B C 1
ATOM 1171 O O . GLN B 1 47 ? 8.875 -15.141 -11.719 1 92.56 47 GLN B O 1
ATOM 1176 N N . VAL B 1 48 ? 7.918 -16.328 -10.164 1 92.62 48 VAL B N 1
ATOM 1177 C CA . VAL B 1 48 ? 8.422 -15.484 -9.086 1 92.62 48 VAL B CA 1
ATOM 1178 C C . VAL B 1 48 ? 9.859 -15.891 -8.742 1 92.62 48 VAL B C 1
ATOM 1180 O O . VAL B 1 48 ? 10.617 -15.094 -8.195 1 92.62 48 VAL B O 1
ATOM 1183 N N . GLY B 1 49 ? 10.258 -17.062 -8.961 1 91.06 49 GLY B N 1
ATOM 1184 C CA . GLY B 1 49 ? 11.641 -17.5 -8.82 1 91.06 49 GLY B CA 1
ATOM 1185 C C . GLY B 1 49 ? 12.016 -17.844 -7.398 1 91.06 49 GLY B C 1
ATOM 1186 O O . GLY B 1 49 ? 13.078 -17.438 -6.914 1 91.06 49 GLY B O 1
ATOM 1187 N N . THR B 1 50 ? 11.227 -18.469 -6.641 1 94 50 THR B N 1
ATOM 1188 C CA . THR B 1 50 ? 11.5 -18.953 -5.293 1 94 50 THR B CA 1
ATOM 1189 C C . THR B 1 50 ? 10.883 -20.328 -5.074 1 94 50 THR B C 1
ATOM 1191 O O . THR B 1 50 ? 10.43 -20.969 -6.023 1 94 50 THR B O 1
ATOM 1194 N N . THR B 1 51 ? 10.891 -20.828 -3.867 1 96.31 51 THR B N 1
ATOM 1195 C CA . THR B 1 51 ? 10.414 -22.188 -3.582 1 96.3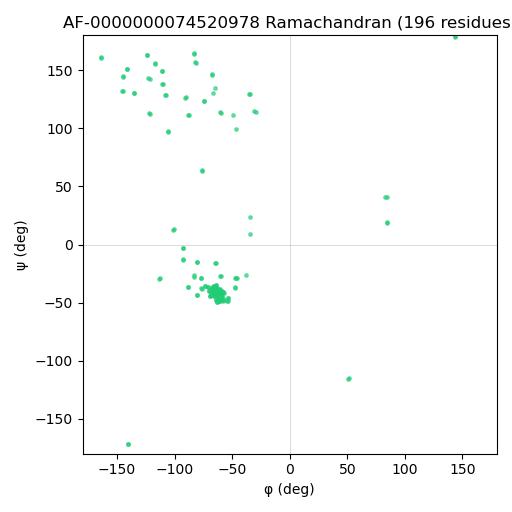1 51 THR B CA 1
ATOM 1196 C C . THR B 1 51 ? 8.891 -22.188 -3.449 1 96.31 51 THR B C 1
ATOM 1198 O O . THR B 1 51 ? 8.281 -21.172 -3.152 1 96.31 51 THR B O 1
ATOM 1201 N N . GLN B 1 52 ? 8.32 -23.344 -3.668 1 96.75 52 GLN B N 1
ATOM 1202 C CA . GLN B 1 52 ? 6.883 -23.531 -3.51 1 96.75 52 GLN B CA 1
ATOM 1203 C C . GLN B 1 52 ? 6.445 -23.25 -2.074 1 96.75 52 GLN B C 1
ATOM 1205 O O . GLN B 1 52 ? 5.387 -22.656 -1.847 1 96.75 52 GLN B O 1
ATOM 1210 N N . SER B 1 53 ? 7.172 -23.719 -1.168 1 97.69 53 SER B N 1
ATOM 1211 C CA . SER B 1 53 ? 6.844 -23.484 0.235 1 97.69 53 SER B CA 1
ATOM 1212 C C . SER B 1 53 ? 6.75 -22 0.548 1 97.69 53 SER B C 1
ATOM 1214 O O . SER B 1 53 ? 5.801 -21.547 1.195 1 97.69 53 SER B O 1
ATOM 1216 N N . ASN B 1 54 ? 7.742 -21.219 0.104 1 97.25 54 ASN B N 1
ATOM 1217 C CA . ASN B 1 54 ? 7.781 -19.781 0.326 1 97.25 54 ASN B CA 1
ATOM 1218 C C . ASN B 1 54 ? 6.594 -19.078 -0.327 1 97.25 54 ASN B C 1
ATOM 1220 O O . ASN B 1 54 ? 5.957 -18.219 0.291 1 97.25 54 ASN B O 1
ATOM 1224 N N . VAL B 1 55 ? 6.348 -19.469 -1.519 1 97.62 55 VAL B N 1
ATOM 1225 C CA . VAL B 1 55 ? 5.219 -18.906 -2.242 1 97.62 55 VAL B CA 1
ATOM 1226 C C . VAL B 1 55 ? 3.918 -19.234 -1.511 1 97.62 55 VAL B C 1
ATOM 1228 O O . VAL B 1 55 ? 3.076 -18.359 -1.309 1 97.62 55 VAL B O 1
ATOM 1231 N N . SER B 1 56 ? 3.775 -20.422 -1.046 1 97.38 56 SER B N 1
ATOM 1232 C CA . SER B 1 56 ? 2.559 -20.875 -0.375 1 97.38 56 SER B CA 1
ATOM 1233 C C . SER B 1 56 ? 2.316 -20.078 0.908 1 97.38 56 SER B C 1
ATOM 1235 O O . SER B 1 56 ? 1.183 -19.703 1.204 1 97.38 56 SER B O 1
ATOM 1237 N N . GLN B 1 57 ? 3.324 -19.859 1.598 1 98 57 GLN B N 1
ATOM 1238 C CA . GLN B 1 57 ? 3.229 -19.094 2.836 1 98 57 GLN B CA 1
ATOM 1239 C C . GLN B 1 57 ? 2.713 -17.688 2.568 1 98 57 GLN B C 1
ATOM 1241 O O . GLN B 1 57 ? 1.813 -17.203 3.264 1 98 57 GLN B O 1
ATOM 1246 N N . HIS B 1 58 ? 3.27 -17.062 1.635 1 98.31 58 HIS B N 1
ATOM 1247 C CA . HIS B 1 58 ? 2.885 -15.688 1.334 1 98.31 58 HIS B CA 1
ATOM 1248 C C . HIS B 1 58 ? 1.494 -15.625 0.711 1 98.31 58 HIS B C 1
ATOM 1250 O O . HIS B 1 58 ? 0.745 -14.672 0.943 1 98.31 58 HIS B O 1
ATOM 1256 N N . LEU B 1 59 ? 1.176 -16.625 -0.12 1 98.31 59 LEU B N 1
ATOM 1257 C CA . LEU B 1 59 ? -0.186 -16.719 -0.635 1 98.31 59 LEU B CA 1
ATOM 1258 C C . LEU B 1 59 ? -1.194 -16.812 0.507 1 98.31 59 LEU B C 1
ATOM 1260 O O . LEU B 1 59 ? -2.254 -16.172 0.453 1 98.31 59 LEU B O 1
ATOM 1264 N N . ALA B 1 60 ? -0.826 -17.578 1.507 1 98.12 60 ALA B N 1
ATOM 1265 C CA . ALA B 1 60 ? -1.694 -17.719 2.674 1 98.12 60 ALA B CA 1
ATOM 1266 C C . ALA B 1 60 ? -1.892 -16.375 3.375 1 98.12 60 ALA B C 1
ATOM 1268 O O . ALA B 1 60 ? -3.012 -16.031 3.754 1 98.12 60 ALA B O 1
ATOM 1269 N N . ILE B 1 61 ? -0.893 -15.656 3.588 1 98.12 61 ILE B N 1
ATOM 1270 C CA . ILE B 1 61 ? -0.944 -14.344 4.23 1 98.12 61 ILE B CA 1
ATOM 1271 C C . ILE B 1 61 ? -1.861 -13.414 3.438 1 98.12 61 ILE B C 1
ATOM 1273 O O . ILE B 1 61 ? -2.738 -12.766 4.008 1 98.12 61 ILE B O 1
ATOM 1277 N N . LEU B 1 62 ? -1.708 -13.336 2.123 1 98.25 62 LEU B N 1
ATOM 1278 C CA . LEU B 1 62 ? -2.484 -12.461 1.254 1 98.25 62 LEU B CA 1
ATOM 1279 C C . LEU B 1 62 ? -3.945 -12.891 1.209 1 98.25 62 LEU B C 1
ATOM 1281 O O . LEU B 1 62 ? -4.844 -12.055 1.172 1 98.25 62 LEU B O 1
ATOM 1285 N N . ARG B 1 63 ? -4.129 -14.18 1.23 1 97.25 63 ARG B N 1
ATOM 1286 C CA . ARG B 1 63 ? -5.492 -14.695 1.248 1 97.25 63 ARG B CA 1
ATOM 1287 C C . ARG B 1 63 ? -6.184 -14.375 2.568 1 97.25 63 ARG B C 1
ATOM 1289 O O . ARG B 1 63 ? -7.348 -13.961 2.584 1 97.25 63 ARG B O 1
ATOM 1296 N N . ASP B 1 64 ? -5.484 -14.547 3.678 1 96.62 64 ASP B N 1
ATOM 1297 C CA . ASP B 1 64 ? -6.02 -14.289 5.012 1 96.62 64 ASP B CA 1
ATOM 1298 C C . ASP B 1 64 ? -6.445 -12.828 5.164 1 96.62 64 ASP B C 1
ATOM 1300 O O . ASP B 1 64 ? -7.391 -12.531 5.891 1 96.62 64 ASP B O 1
ATOM 1304 N N . LYS B 1 65 ? -5.84 -11.961 4.438 1 96.06 65 LYS B N 1
ATOM 1305 C CA . LYS B 1 65 ? -6.148 -10.531 4.531 1 96.06 65 LYS B CA 1
ATOM 1306 C C . LYS B 1 65 ? -7.211 -10.133 3.51 1 96.06 65 LYS B C 1
ATOM 1308 O O . LYS B 1 65 ? -7.539 -8.953 3.377 1 96.06 65 LYS B O 1
ATOM 1313 N N . GLY B 1 66 ? -7.605 -11.07 2.721 1 95.38 66 GLY B N 1
ATOM 1314 C CA . GLY B 1 66 ? -8.672 -10.812 1.766 1 95.38 66 GLY B CA 1
ATOM 1315 C C . GLY B 1 66 ? -8.18 -10.18 0.479 1 95.38 66 GLY B C 1
ATOM 1316 O O . GLY B 1 66 ? -8.969 -9.625 -0.288 1 95.38 66 GLY B O 1
ATOM 1317 N N . ILE B 1 67 ? -6.957 -10.25 0.183 1 97.44 67 ILE B N 1
ATOM 1318 C CA . ILE B 1 67 ? -6.359 -9.633 -0.993 1 97.44 67 ILE B CA 1
ATOM 1319 C C . ILE B 1 67 ? -6.438 -10.586 -2.18 1 97.44 67 ILE B C 1
ATOM 1321 O O . ILE B 1 67 ? -6.684 -10.164 -3.311 1 97.44 67 ILE B O 1
ATOM 1325 N N . LEU B 1 68 ? -6.262 -11.844 -1.861 1 98.31 68 LEU B N 1
ATOM 1326 C CA . LEU B 1 68 ? -6.344 -12.875 -2.896 1 98.31 68 LEU B CA 1
ATOM 1327 C C . LEU B 1 68 ? -7.5 -13.828 -2.619 1 98.31 68 LEU B C 1
ATOM 1329 O O . LEU B 1 68 ? -7.91 -14 -1.469 1 98.31 68 LEU B O 1
ATOM 1333 N N . SER B 1 69 ? -7.938 -14.414 -3.639 1 98 69 SER B N 1
ATOM 1334 C CA . SER B 1 69 ? -8.844 -15.547 -3.609 1 98 69 SER B CA 1
ATOM 1335 C C . SER B 1 69 ? -8.266 -16.734 -4.367 1 98 69 SER B C 1
ATOM 1337 O O . SER B 1 69 ? -7.305 -16.594 -5.125 1 98 69 SER B O 1
ATOM 1339 N N . CYS B 1 70 ? -8.828 -17.828 -4.102 1 97.19 70 CYS B N 1
ATOM 1340 C CA . CYS B 1 70 ? -8.352 -19.016 -4.801 1 97.19 70 CYS B CA 1
ATOM 1341 C C . CYS B 1 70 ? -9.516 -19.938 -5.168 1 97.19 70 CYS B C 1
ATOM 1343 O O . CYS B 1 70 ? -10.578 -19.875 -4.543 1 97.19 70 CYS B O 1
ATOM 1345 N N . HIS B 1 71 ? -9.352 -20.656 -6.211 1 96.06 71 HIS B N 1
ATOM 1346 C CA . HIS B 1 71 ? -10.312 -21.641 -6.715 1 96.06 71 HIS B CA 1
ATOM 1347 C C . HIS B 1 71 ? -9.625 -22.938 -7.117 1 96.06 71 HIS B C 1
ATOM 1349 O O . HIS B 1 71 ? -8.57 -22.906 -7.754 1 96.06 71 HIS B O 1
ATOM 1355 N N . ARG B 1 72 ? -10.188 -24.047 -6.609 1 95.06 72 ARG B N 1
ATOM 1356 C CA . ARG B 1 72 ? -9.648 -25.344 -6.977 1 95.06 72 ARG B CA 1
ATOM 1357 C C . ARG B 1 72 ? -10.344 -25.891 -8.219 1 95.06 72 ARG B C 1
ATOM 1359 O O . ARG B 1 72 ? -11.57 -25.828 -8.328 1 95.06 72 ARG B O 1
ATOM 1366 N N . ASP B 1 73 ? -9.586 -26.219 -9.125 1 94 73 ASP B N 1
ATOM 1367 C CA . ASP B 1 73 ? -10.055 -26.906 -10.328 1 94 73 ASP B CA 1
ATOM 1368 C C . ASP B 1 73 ? -9.352 -28.234 -10.516 1 94 73 ASP B C 1
ATOM 1370 O O . ASP B 1 73 ? -8.188 -28.281 -10.922 1 94 73 ASP B O 1
ATOM 1374 N N . ALA B 1 74 ? -10.164 -29.25 -10.375 1 94.06 74 ALA B N 1
ATOM 1375 C CA . ALA B 1 74 ? -9.57 -30.594 -10.398 1 94.06 74 ALA B CA 1
ATOM 1376 C C . ALA B 1 74 ? -8.398 -30.688 -9.422 1 94.06 74 ALA B C 1
ATOM 1378 O O . ALA B 1 74 ? -8.562 -30.469 -8.219 1 94.06 74 ALA B O 1
ATOM 1379 N N . ASN B 1 75 ? -7.07 -30.906 -9.906 1 92.5 75 ASN B N 1
ATOM 1380 C CA . ASN B 1 75 ? -5.91 -31.078 -9.031 1 92.5 75 ASN B CA 1
ATOM 1381 C C . ASN B 1 75 ? -5.078 -29.812 -8.945 1 92.5 75 ASN B C 1
ATOM 1383 O O . ASN B 1 75 ? -3.967 -29.828 -8.414 1 92.5 75 ASN B O 1
ATOM 1387 N N . LYS B 1 76 ? -5.637 -28.734 -9.43 1 95.12 76 LYS B N 1
ATOM 1388 C CA . LYS B 1 76 ? -4.875 -27.484 -9.414 1 95.12 76 LYS B CA 1
ATOM 1389 C C . LYS B 1 76 ? -5.613 -26.391 -8.633 1 95.12 76 LYS B C 1
ATOM 1391 O O . LYS B 1 76 ? -6.844 -26.344 -8.648 1 95.12 76 LYS B O 1
ATOM 1396 N N . VAL B 1 77 ? -4.812 -25.625 -7.941 1 96.5 77 VAL B N 1
ATOM 1397 C CA . VAL B 1 77 ? -5.355 -24.453 -7.242 1 96.5 77 VAL B CA 1
ATOM 1398 C C . VAL B 1 77 ? -4.922 -23.172 -7.949 1 96.5 77 VAL B C 1
ATOM 1400 O O . VAL B 1 77 ? -3.732 -22.969 -8.195 1 96.5 77 VAL B O 1
ATOM 1403 N N . TYR B 1 78 ? -5.922 -22.344 -8.234 1 97.94 78 TYR B N 1
ATOM 1404 C CA . TYR B 1 78 ? -5.664 -21.078 -8.914 1 97.94 78 TYR B CA 1
ATOM 1405 C C . TYR B 1 78 ? -5.883 -19.891 -7.98 1 97.94 78 TYR B C 1
ATOM 1407 O O . TYR B 1 78 ? -6.84 -19.891 -7.199 1 97.94 78 TYR B O 1
ATOM 1415 N N . TYR B 1 79 ? -4.988 -18.984 -8.086 1 98.19 79 TYR B N 1
ATOM 1416 C CA . TYR B 1 79 ? -5.102 -17.766 -7.301 1 98.19 79 TYR B CA 1
ATOM 1417 C C . TYR B 1 79 ? -5.395 -16.562 -8.188 1 98.19 79 TYR B C 1
ATOM 1419 O O . TYR B 1 79 ? -4.949 -16.5 -9.336 1 98.19 79 TYR B O 1
ATOM 1427 N N . PHE B 1 80 ? -6.113 -15.602 -7.629 1 98.06 80 PHE B N 1
ATOM 1428 C CA . PHE B 1 80 ? -6.441 -14.383 -8.367 1 98.06 80 PHE B CA 1
ATOM 1429 C C . PHE B 1 80 ? -6.918 -13.289 -7.422 1 98.06 80 PHE B C 1
ATOM 1431 O O . PHE B 1 80 ? -7.254 -13.562 -6.266 1 98.06 80 PHE B O 1
ATOM 1438 N N . VAL B 1 81 ? -6.871 -12.078 -7.863 1 97.75 81 VAL B N 1
ATOM 1439 C CA . VAL B 1 81 ? -7.473 -10.945 -7.16 1 97.75 81 VAL B CA 1
ATOM 1440 C C . VAL B 1 81 ? -8.93 -10.797 -7.582 1 97.75 81 VAL B C 1
ATOM 1442 O O . VAL B 1 81 ? -9.219 -10.414 -8.719 1 97.75 81 VAL B O 1
ATOM 1445 N N . GLU B 1 82 ? -9.758 -11.07 -6.66 1 95.56 82 GLU B N 1
ATOM 1446 C CA . GLU B 1 82 ? -11.18 -11.148 -6.992 1 95.56 82 GLU B CA 1
ATOM 1447 C C . GLU B 1 82 ? -11.805 -9.758 -7.059 1 95.56 82 GLU B C 1
ATOM 1449 O O . GLU B 1 82 ? -12.594 -9.469 -7.961 1 95.56 82 GLU B O 1
ATOM 1454 N N . ASP B 1 83 ? -11.484 -8.914 -6.113 1 94.94 83 ASP B N 1
ATOM 1455 C CA . ASP B 1 83 ? -12.055 -7.574 -6.027 1 94.94 83 ASP B CA 1
ATOM 1456 C C . ASP B 1 83 ? -11.445 -6.652 -7.086 1 94.94 83 ASP B C 1
ATOM 1458 O O . ASP B 1 83 ? -10.227 -6.465 -7.129 1 94.94 83 ASP B O 1
ATOM 1462 N N . ASP B 1 84 ? -12.289 -6.066 -7.906 1 95.56 84 ASP B N 1
ATOM 1463 C CA . ASP B 1 84 ? -11.844 -5.219 -9.008 1 95.56 84 ASP B CA 1
ATOM 1464 C C . ASP B 1 84 ? -11.094 -3.996 -8.492 1 95.56 84 ASP B C 1
ATOM 1466 O O . ASP B 1 84 ? -10.133 -3.541 -9.117 1 95.56 84 ASP B O 1
ATOM 1470 N N . ARG B 1 85 ? -11.578 -3.459 -7.418 1 94.44 85 ARG B N 1
ATOM 1471 C CA . ARG B 1 85 ? -10.914 -2.289 -6.852 1 94.44 85 ARG B CA 1
ATOM 1472 C C . ARG B 1 85 ? -9.516 -2.641 -6.355 1 94.44 85 ARG B C 1
ATOM 1474 O O . ARG B 1 85 ? -8.57 -1.878 -6.562 1 94.44 85 ARG B O 1
ATOM 1481 N N . MET B 1 86 ? -9.43 -3.773 -5.707 1 95.56 86 MET B N 1
ATOM 1482 C CA . MET B 1 86 ? -8.125 -4.246 -5.25 1 95.56 86 MET B CA 1
ATOM 1483 C C . MET B 1 86 ? -7.199 -4.508 -6.43 1 95.56 86 MET B C 1
ATOM 1485 O O . MET B 1 86 ? -6.008 -4.191 -6.371 1 95.56 86 MET B O 1
ATOM 1489 N N . LEU B 1 87 ? -7.75 -5.078 -7.477 1 96.81 87 LEU B N 1
ATOM 1490 C CA . LEU B 1 87 ? -6.957 -5.34 -8.672 1 96.81 87 LEU B CA 1
ATOM 1491 C C . LEU B 1 87 ? -6.43 -4.039 -9.273 1 96.81 87 LEU B C 1
ATOM 1493 O O . LEU B 1 87 ? -5.27 -3.969 -9.688 1 96.81 87 LEU B O 1
ATOM 1497 N N . GLN B 1 88 ? -7.234 -3.051 -9.328 1 96 88 GLN B N 1
ATOM 1498 C CA . GLN B 1 88 ? -6.824 -1.743 -9.828 1 96 88 GLN B CA 1
ATOM 1499 C C . GLN B 1 88 ? -5.723 -1.142 -8.961 1 96 88 GLN B C 1
ATOM 1501 O O . GLN B 1 88 ? -4.781 -0.533 -9.484 1 96 88 GLN B O 1
ATOM 1506 N N . LEU B 1 89 ? -5.844 -1.338 -7.68 1 96.56 89 LEU B N 1
ATOM 1507 C CA . LEU B 1 89 ? -4.824 -0.839 -6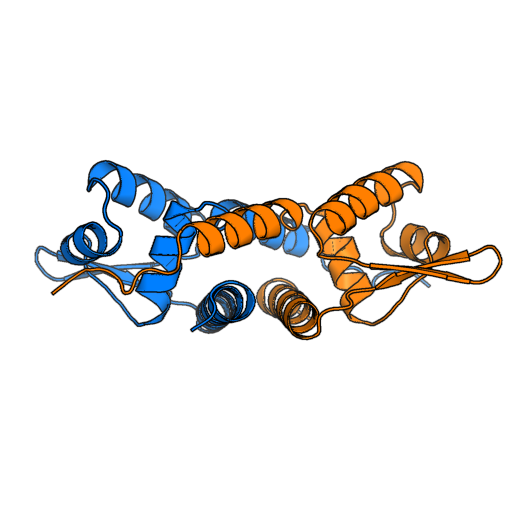.766 1 96.56 89 LEU B CA 1
ATOM 1508 C C . LEU B 1 89 ? -3.482 -1.521 -7.023 1 96.56 89 LEU B C 1
ATOM 1510 O O . LEU B 1 89 ? -2.449 -0.854 -7.117 1 96.56 89 LEU B O 1
ATOM 1514 N N . VAL B 1 90 ? -3.51 -2.799 -7.191 1 96.25 90 VAL B N 1
ATOM 1515 C CA . VAL B 1 90 ? -2.295 -3.557 -7.469 1 96.25 90 VAL B CA 1
ATOM 1516 C C . VAL B 1 90 ? -1.666 -3.068 -8.773 1 96.25 90 VAL B C 1
ATOM 1518 O O . VAL B 1 90 ? -0.451 -2.869 -8.844 1 96.25 90 VAL B O 1
ATOM 1521 N N . ARG B 1 91 ? -2.436 -2.852 -9.742 1 95.38 91 ARG B N 1
ATOM 1522 C CA . ARG B 1 91 ? -1.944 -2.373 -11.031 1 95.38 91 ARG B CA 1
ATOM 1523 C C . ARG B 1 91 ? -1.34 -0.979 -10.906 1 95.38 91 ARG B C 1
ATOM 1525 O O . ARG B 1 91 ? -0.328 -0.674 -11.539 1 95.38 91 ARG B O 1
ATOM 1532 N N . MET B 1 92 ? -1.943 -0.212 -10.109 1 95.12 92 MET B N 1
ATOM 1533 C CA . MET B 1 92 ? -1.426 1.139 -9.914 1 95.12 92 MET B CA 1
ATOM 1534 C C . MET B 1 92 ? -0.094 1.11 -9.172 1 95.12 92 MET B C 1
ATOM 1536 O O . MET B 1 92 ? 0.813 1.882 -9.484 1 95.12 92 MET B O 1
ATOM 1540 N N . ILE B 1 93 ? -0.025 0.283 -8.117 1 95.81 93 ILE B N 1
ATOM 1541 C CA . ILE B 1 93 ? 1.241 0.116 -7.41 1 95.81 93 ILE B CA 1
ATOM 1542 C C . ILE B 1 93 ? 2.338 -0.267 -8.398 1 95.81 93 ILE B C 1
ATOM 1544 O O . ILE B 1 93 ? 3.426 0.313 -8.391 1 95.81 93 ILE B O 1
ATOM 1548 N N . LYS B 1 94 ? 1.981 -1.214 -9.234 1 92.88 94 LYS B N 1
ATOM 1549 C CA . LYS B 1 94 ? 2.932 -1.641 -10.258 1 92.88 94 LYS B CA 1
ATOM 1550 C C . LYS B 1 94 ? 3.332 -0.475 -11.156 1 92.88 94 LYS B C 1
ATOM 1552 O O . LYS B 1 94 ? 4.512 -0.292 -11.461 1 92.88 94 LYS B O 1
ATOM 1557 N N . GLU B 1 95 ? 2.439 0.32 -11.555 1 91.56 95 GLU B N 1
ATOM 1558 C CA . GLU B 1 95 ? 2.678 1.446 -12.445 1 91.56 95 GLU B CA 1
ATOM 1559 C C . GLU B 1 95 ? 3.541 2.512 -11.781 1 91.56 95 GLU B C 1
ATOM 1561 O O . GLU B 1 95 ? 4.398 3.119 -12.422 1 91.56 95 GLU B O 1
ATOM 1566 N N . VAL B 1 96 ? 3.295 2.723 -10.547 1 93.19 96 VAL B N 1
ATOM 1567 C CA . VAL B 1 96 ? 3.975 3.791 -9.82 1 93.19 96 VAL B CA 1
ATOM 1568 C C . VAL B 1 96 ? 5.422 3.389 -9.539 1 93.19 96 VAL B C 1
ATOM 1570 O O . VAL B 1 96 ? 6.328 4.219 -9.625 1 93.19 96 VAL B O 1
ATOM 1573 N N . PHE B 1 97 ? 5.668 2.104 -9.273 1 90.56 97 PHE B N 1
ATOM 1574 C CA . PHE B 1 97 ? 6.992 1.738 -8.789 1 90.56 97 PHE B CA 1
ATOM 1575 C C . PHE B 1 97 ? 7.73 0.888 -9.812 1 90.56 97 PHE B C 1
ATOM 1577 O O . PHE B 1 97 ? 8.961 0.804 -9.789 1 90.56 97 PHE B O 1
ATOM 1584 N N . CYS B 1 98 ? 6.922 0.188 -10.539 1 76.38 98 CYS B N 1
ATOM 1585 C CA . CYS B 1 98 ? 7.566 -0.691 -11.508 1 76.38 98 CYS B CA 1
ATOM 1586 C C . CYS B 1 98 ? 7.434 -0.132 -12.922 1 76.38 98 CYS B C 1
ATOM 1588 O O . CYS B 1 98 ? 6.355 0.299 -13.328 1 76.38 98 CYS B O 1
ATOM 1590 N N . LYS B 1 99 ? 8.523 0.534 -13.328 1 63.19 99 LYS B N 1
ATOM 1591 C CA . LYS B 1 99 ? 8.586 1.062 -14.688 1 63.19 99 LYS B CA 1
ATOM 1592 C C . LYS B 1 99 ? 8.469 -0.058 -15.719 1 63.19 99 LYS B C 1
ATOM 1594 O O . LYS B 1 99 ? 8.969 -1.163 -15.5 1 63.19 99 LYS B O 1
ATOM 1599 N N . HIS B 1 100 ? 7.348 -0.06 -16.516 1 50.34 100 HIS B N 1
ATOM 1600 C CA . HIS B 1 100 ? 7.574 -0.757 -17.781 1 50.34 100 HIS B CA 1
ATOM 1601 C C . HIS B 1 100 ? 8.734 -0.137 -18.547 1 50.34 100 HIS B C 1
ATOM 1603 O O . HIS B 1 100 ? 9.023 1.052 -18.391 1 50.34 100 HIS B O 1
#

Sequence (200 aa):
MQTDLITDESEIRRAAHSLKAMAHPLRLKILCTLSKGRINVQDLVEQVGTTQSNVSQHLAILRDKGILSCHRDANKVYYFVEDDRMLQLVRMIKEVFCKHMQTDLITDESEIRRAAHSLKAMAHPLRLKILCTLSKGRINVQDLVEQVGTTQSNVSQHLAILRDKGILSCHRDANKVYYFVEDDRMLQLVRMIKEVFCKH